Protein AF-A0A9Q1E2B8-F1 (afdb_monomer)

Organism: Conger conger (NCBI:txid82655)

Mean predicted aligned error: 21.1 Å

Foldseek 3Di:
DDDDDDDDDDDDDDDDDDDDDDDDDDDDDDDDDDDDDDDDDDDDDDDDDDDPPPVVPVVVVVVVVVVVVVVVVVVVVVVVVVVVVVVVVVVVVVVVVVVVVVVVVVVVVVVVVVVVPPPVPVVVLLVVLLVLLAVLCPDCQQWNFDPDPVQWDDDPNDIDGAIEGPDPLVVSLVVSQVPDDPSSRDDSVSSVVSHDPRYYYDDPVNDPDDPDQLVVQLLQVLVQCVVVVFDPDSDVVVQLVQQFVDPVDPCRLQLVDPPRVPGDDDGDDDPDQDWGKTWGWDFDPDPDPDRDTDIDIDDTDGPPPPPPPPPND

Structure (mmCIF, N/CA/C/O backbone):
data_AF-A0A9Q1E2B8-F1
#
_entry.id   AF-A0A9Q1E2B8-F1
#
loop_
_atom_site.group_PDB
_atom_site.id
_atom_site.type_symbol
_atom_site.label_atom_id
_atom_site.label_alt_id
_atom_site.label_comp_id
_atom_site.label_asym_id
_atom_site.label_entity_id
_atom_site.label_seq_id
_atom_site.pdbx_PDB_ins_code
_atom_site.Cartn_x
_atom_site.Cartn_y
_atom_site.Cartn_z
_atom_site.occupancy
_atom_site.B_iso_or_equiv
_atom_site.auth_seq_id
_atom_site.auth_comp_id
_atom_site.auth_asym_id
_atom_site.auth_atom_id
_atom_site.pdbx_PDB_model_num
ATOM 1 N N . MET A 1 1 ? -38.501 41.993 29.214 1.00 45.84 1 MET A N 1
ATOM 2 C CA . MET A 1 1 ? -38.698 40.633 29.768 1.00 45.84 1 MET A CA 1
ATOM 3 C C . MET A 1 1 ? -37.353 39.932 29.747 1.00 45.84 1 MET A C 1
ATOM 5 O O . MET A 1 1 ? -37.036 39.227 28.798 1.00 45.84 1 MET A O 1
ATOM 9 N N . GLU A 1 2 ? -36.536 40.208 30.756 1.00 40.12 2 GLU A N 1
ATOM 10 C CA . GLU A 1 2 ? -35.196 39.642 30.908 1.00 40.12 2 GLU A CA 1
ATOM 11 C C . GLU A 1 2 ? -35.286 38.454 31.868 1.00 40.12 2 GLU A C 1
ATOM 13 O O . GLU A 1 2 ? -35.831 38.566 32.966 1.00 40.12 2 GLU A O 1
ATOM 18 N N . LYS A 1 3 ? -34.836 37.281 31.413 1.00 46.78 3 LYS A N 1
ATOM 19 C CA . LYS A 1 3 ? -34.809 36.050 32.207 1.00 46.78 3 LYS A CA 1
ATOM 20 C C . LYS A 1 3 ? -33.497 35.993 32.982 1.00 46.78 3 LYS A C 1
ATOM 22 O O . LYS A 1 3 ? -32.436 35.869 32.381 1.00 46.78 3 LYS A O 1
ATOM 27 N N . ALA A 1 4 ? -33.600 36.035 34.307 1.00 41.28 4 ALA A N 1
ATOM 28 C CA . ALA A 1 4 ? -32.515 35.725 35.225 1.00 41.28 4 ALA A CA 1
ATOM 29 C C . ALA A 1 4 ? -32.100 34.248 35.079 1.00 41.28 4 ALA A C 1
ATOM 31 O O . ALA A 1 4 ? -32.924 33.348 35.251 1.00 41.28 4 ALA A O 1
ATOM 32 N N . MET A 1 5 ? -30.828 33.999 34.759 1.00 45.06 5 MET A N 1
ATOM 33 C CA . MET A 1 5 ? -30.187 32.693 34.925 1.00 45.06 5 MET A CA 1
ATOM 34 C C . MET A 1 5 ? -29.481 32.687 36.282 1.00 45.06 5 MET A C 1
ATOM 36 O O . MET A 1 5 ? -28.594 33.499 36.525 1.00 45.06 5 MET A O 1
ATOM 40 N N . LEU A 1 6 ? -29.906 31.788 37.169 1.00 48.97 6 LEU A N 1
ATOM 41 C CA . LEU A 1 6 ? -29.213 31.478 38.417 1.00 48.97 6 LEU A CA 1
ATOM 42 C C . LEU A 1 6 ? -28.015 30.579 38.095 1.00 48.97 6 LEU A C 1
ATOM 44 O O . LEU A 1 6 ? -28.189 29.436 37.673 1.00 48.97 6 LEU A O 1
ATOM 48 N N . ASP A 1 7 ? -26.818 31.125 38.283 1.00 44.38 7 ASP A N 1
ATOM 49 C CA . ASP A 1 7 ? -25.542 30.418 38.240 1.00 44.38 7 ASP A CA 1
ATOM 50 C C . ASP A 1 7 ? -25.279 29.799 39.624 1.00 44.38 7 ASP A C 1
ATOM 52 O O . ASP A 1 7 ? -25.213 30.505 40.632 1.00 44.38 7 ASP A O 1
ATOM 56 N N . LEU A 1 8 ? -25.202 28.470 39.690 1.00 39.47 8 LEU A N 1
ATOM 57 C CA . LEU A 1 8 ? -24.867 27.714 40.900 1.00 39.47 8 LEU A CA 1
ATOM 58 C C . LEU A 1 8 ? -23.652 26.837 40.603 1.00 39.47 8 LEU A C 1
ATOM 60 O O . LEU A 1 8 ? -23.764 25.628 40.398 1.00 39.47 8 LEU A O 1
ATOM 64 N N . THR A 1 9 ? -22.483 27.467 40.593 1.00 52.28 9 THR A N 1
ATOM 65 C CA . THR A 1 9 ? -21.192 26.778 40.599 1.00 52.28 9 THR A CA 1
ATOM 66 C C . THR A 1 9 ? -20.668 26.721 42.044 1.00 52.28 9 THR A C 1
ATOM 68 O O . THR A 1 9 ? -20.502 27.776 42.656 1.00 52.28 9 THR A O 1
ATOM 71 N N . PRO A 1 10 ? -20.412 25.539 42.639 1.00 53.03 10 PRO A N 1
ATOM 72 C CA . PRO A 1 10 ? -19.768 25.457 43.950 1.00 53.03 10 PRO A CA 1
ATOM 73 C C . PRO A 1 10 ? -18.249 25.717 43.852 1.00 53.03 10 PRO A C 1
ATOM 75 O O . PRO A 1 10 ? -17.626 25.316 42.864 1.00 53.03 10 PRO A O 1
ATOM 78 N N . PRO A 1 11 ? -17.634 26.362 44.863 1.00 41.66 11 PRO A N 1
ATOM 79 C CA . PRO A 1 11 ? -16.218 26.710 44.838 1.00 41.66 11 PRO A CA 1
ATOM 80 C C . PRO A 1 11 ? -15.294 25.496 45.022 1.00 41.66 11 PRO A C 1
ATOM 82 O O . PRO A 1 11 ? -15.554 24.580 45.803 1.00 41.66 11 PRO A O 1
ATOM 85 N N . SER A 1 12 ? -14.189 25.547 44.279 1.00 34.03 12 SER A N 1
ATOM 86 C CA . SER A 1 12 ? -13.017 24.674 44.341 1.00 34.03 12 SER A CA 1
ATOM 87 C C . SER A 1 12 ? -12.401 24.658 45.744 1.00 34.03 12 SER A C 1
ATOM 89 O O . SER A 1 12 ? -12.109 25.715 46.293 1.00 34.03 12 SER A O 1
ATOM 91 N N . MET A 1 13 ? -12.157 23.468 46.297 1.00 36.75 13 MET A N 1
ATOM 92 C CA . MET A 1 13 ? -11.399 23.280 47.539 1.00 36.75 13 MET A CA 1
ATOM 93 C C . MET A 1 13 ? -9.963 22.875 47.192 1.00 36.75 13 MET A C 1
ATOM 95 O O . MET A 1 13 ? -9.735 21.898 46.477 1.00 36.75 13 MET A O 1
ATOM 99 N N . GLU A 1 14 ? -9.017 23.672 47.677 1.00 36.25 14 GLU A N 1
ATOM 100 C CA . GLU A 1 14 ? -7.574 23.518 47.515 1.00 36.25 14 GLU A CA 1
ATOM 101 C C . GLU A 1 14 ? -7.036 22.281 48.252 1.00 36.25 14 GLU A C 1
ATOM 103 O O . GLU A 1 14 ? -7.459 21.942 49.358 1.00 36.25 14 GLU A O 1
ATOM 108 N N . ASN A 1 15 ? -6.077 21.611 47.611 1.00 34.72 15 ASN A N 1
ATOM 109 C CA . ASN A 1 15 ? -5.287 20.520 48.169 1.00 34.72 15 ASN A CA 1
ATOM 110 C C . ASN A 1 15 ? -4.097 21.088 48.950 1.00 34.72 15 ASN A C 1
ATOM 112 O O . ASN A 1 15 ? -3.202 21.654 48.326 1.00 34.72 15 ASN A O 1
ATOM 116 N N . THR A 1 16 ? -4.018 20.811 50.255 1.00 34.75 16 THR A N 1
ATOM 117 C CA . THR A 1 16 ? -2.754 20.876 51.011 1.00 34.75 16 THR A CA 1
ATOM 118 C C . THR A 1 16 ? -2.718 19.745 52.057 1.00 34.75 16 THR A C 1
ATOM 120 O O . THR A 1 16 ? -3.719 19.536 52.745 1.00 34.75 16 THR A O 1
ATOM 123 N N . PRO A 1 17 ? -1.617 18.972 52.154 1.00 35.12 17 PRO A N 1
ATOM 124 C CA . PRO A 1 17 ? -1.563 17.695 52.876 1.00 35.12 17 PRO A CA 1
ATOM 125 C C . PRO A 1 17 ? -1.200 17.853 54.364 1.00 35.12 17 PRO A C 1
ATOM 127 O O . PRO A 1 17 ? -0.459 18.777 54.705 1.00 35.12 17 PRO A O 1
ATOM 130 N N . PRO A 1 18 ? -1.608 16.926 55.253 1.00 34.88 18 PRO A N 1
ATOM 131 C CA . PRO A 1 18 ? -1.042 16.832 56.587 1.00 34.88 18 PRO A CA 1
ATOM 132 C C . PRO A 1 18 ? 0.136 15.851 56.643 1.00 34.88 18 PRO A C 1
ATOM 134 O O . PRO A 1 18 ? 0.140 14.776 56.043 1.00 34.88 18 PRO A O 1
ATOM 137 N N . VAL A 1 19 ? 1.135 16.299 57.394 1.00 31.64 19 VAL A N 1
ATOM 138 C CA . VAL A 1 19 ? 2.442 15.714 57.679 1.00 31.64 19 VAL A CA 1
ATOM 139 C C . VAL A 1 19 ? 2.326 14.413 58.480 1.00 31.64 19 VAL A C 1
ATOM 141 O O . VAL A 1 19 ? 1.524 14.304 59.404 1.00 31.64 19 VAL A O 1
ATOM 144 N N . LEU A 1 20 ? 3.169 13.449 58.105 1.00 30.50 20 LEU A N 1
ATOM 145 C CA . LEU A 1 20 ? 3.450 12.198 58.804 1.00 30.50 20 LEU A CA 1
ATOM 146 C C . LEU A 1 20 ? 4.262 12.460 60.081 1.00 30.50 20 LEU A C 1
ATOM 148 O O . LEU A 1 20 ? 5.287 13.139 60.030 1.00 30.50 20 LEU A O 1
ATOM 152 N N . ALA A 1 21 ? 3.848 11.853 61.189 1.00 29.75 21 ALA A N 1
ATOM 153 C CA . ALA A 1 21 ? 4.752 11.427 62.248 1.00 29.75 21 ALA A CA 1
ATOM 154 C C . ALA A 1 21 ? 4.256 10.073 62.768 1.00 29.75 21 ALA A C 1
ATOM 156 O O . ALA A 1 21 ? 3.101 9.930 63.172 1.00 29.75 21 ALA A O 1
ATOM 157 N N . ASP A 1 22 ? 5.143 9.095 62.638 1.00 27.45 22 ASP A N 1
ATOM 158 C CA . ASP A 1 22 ? 4.993 7.675 62.926 1.00 27.45 22 ASP A CA 1
ATOM 159 C C . ASP A 1 22 ? 4.684 7.383 64.403 1.00 27.45 22 ASP A C 1
ATOM 161 O O . ASP A 1 22 ? 5.035 8.166 65.281 1.00 27.45 22 ASP A O 1
ATOM 165 N N . VAL A 1 23 ? 4.063 6.233 64.681 1.00 29.89 23 VAL A N 1
ATOM 166 C CA . VAL A 1 23 ? 4.732 5.062 65.287 1.00 29.89 23 VAL A CA 1
ATOM 167 C C . VAL A 1 23 ? 3.736 3.896 65.323 1.00 29.89 23 VAL A C 1
ATOM 169 O O . VAL A 1 23 ? 2.621 4.000 65.835 1.00 29.89 23 VAL A O 1
ATOM 172 N N . GLU A 1 24 ? 4.175 2.777 64.756 1.00 26.14 24 GLU A N 1
ATOM 173 C CA . GLU A 1 24 ? 3.537 1.464 64.749 1.00 26.14 24 GLU A CA 1
ATOM 174 C C . GLU A 1 24 ? 4.020 0.592 65.933 1.00 26.14 24 GLU A C 1
ATOM 176 O O . GLU A 1 24 ? 5.204 0.608 66.256 1.00 26.14 24 GLU A O 1
ATOM 181 N N . VAL A 1 25 ? 3.089 -0.237 66.445 1.00 26.73 25 VAL A N 1
ATOM 182 C CA . VAL A 1 25 ? 3.251 -1.598 67.037 1.00 26.73 25 VAL A CA 1
ATOM 183 C C . VAL A 1 25 ? 3.894 -1.682 68.444 1.00 26.73 25 VAL A C 1
ATOM 185 O O . VAL A 1 25 ? 4.861 -0.998 68.740 1.00 26.73 25 VAL A O 1
ATOM 188 N N . VAL A 1 26 ? 3.293 -2.375 69.429 1.00 27.36 26 VAL A N 1
ATOM 189 C CA . VAL A 1 26 ? 3.468 -3.806 69.828 1.00 27.36 26 VAL A CA 1
ATOM 190 C C . VAL A 1 26 ? 2.348 -4.127 70.857 1.00 27.36 26 VAL A C 1
ATOM 192 O O . VAL A 1 26 ? 2.135 -3.334 71.768 1.00 27.36 26 VAL A O 1
ATOM 195 N N . GLU A 1 27 ? 1.409 -5.051 70.609 1.00 27.52 27 GLU A N 1
ATOM 196 C CA . GLU A 1 27 ? 1.390 -6.515 70.873 1.00 27.52 27 GLU A CA 1
ATOM 197 C C . GLU A 1 27 ? 0.873 -6.899 72.286 1.00 27.52 27 GLU A C 1
ATOM 199 O O . GLU A 1 27 ? 1.183 -6.261 73.288 1.00 27.52 27 GLU A O 1
ATOM 204 N N . GLU A 1 28 ? -0.008 -7.908 72.332 1.00 25.41 28 GLU A N 1
ATOM 205 C CA . GLU A 1 28 ? -0.665 -8.465 73.527 1.00 25.41 28 GLU A CA 1
ATOM 206 C C . GLU A 1 28 ? 0.321 -9.184 74.462 1.00 25.41 28 GLU A C 1
ATOM 208 O O . GLU A 1 28 ? 1.201 -9.886 73.976 1.00 25.41 28 GLU A O 1
ATOM 213 N N . GLN A 1 29 ? 0.064 -9.161 75.780 1.00 25.83 29 GLN A N 1
ATOM 214 C CA . GLN A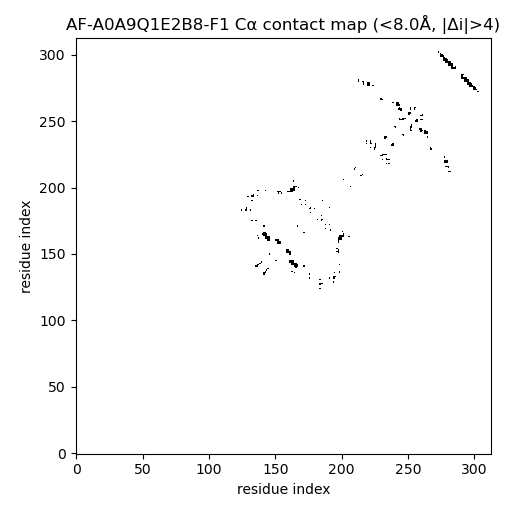 1 29 ? -0.025 -10.379 76.608 1.00 25.83 29 GLN A CA 1
ATOM 215 C C . GLN A 1 29 ? -0.552 -10.106 78.032 1.00 25.83 29 GLN A C 1
ATOM 217 O O . GLN A 1 29 ? -0.444 -9.012 78.579 1.00 25.83 29 GLN A O 1
ATOM 222 N N . GLN A 1 30 ? -1.213 -11.133 78.569 1.00 30.16 30 GLN A N 1
ATOM 223 C CA . GLN A 1 30 ? -1.957 -11.221 79.830 1.00 30.16 30 GLN A CA 1
ATOM 224 C C . GLN A 1 30 ? -1.042 -11.223 81.057 1.00 30.16 30 GLN A C 1
ATOM 226 O O . GLN A 1 30 ? -0.063 -11.945 80.993 1.00 30.16 30 GLN A O 1
ATOM 231 N N . GLU A 1 31 ? -1.476 -10.655 82.195 1.00 25.77 31 GLU A N 1
ATOM 232 C CA . GLU A 1 31 ? -1.293 -11.235 83.545 1.00 25.77 31 GLU A CA 1
ATOM 233 C C . GLU A 1 31 ? -2.433 -10.793 84.503 1.00 25.77 31 GLU A C 1
ATOM 235 O O . GLU A 1 31 ? -2.968 -9.689 84.426 1.00 25.77 31 GLU A O 1
ATOM 240 N N . ASN A 1 32 ? -2.846 -11.715 85.374 1.00 27.14 32 ASN A N 1
ATOM 241 C CA . ASN A 1 32 ? -3.801 -11.603 86.496 1.00 27.14 32 ASN A CA 1
ATOM 242 C C . ASN A 1 32 ? -2.954 -11.596 87.807 1.00 27.14 32 ASN A C 1
ATOM 244 O O . ASN A 1 32 ? -1.748 -11.795 87.698 1.00 27.14 32 ASN A O 1
ATOM 248 N N . PRO A 1 33 ? -3.493 -11.723 89.036 1.00 37.88 33 PRO A N 1
ATOM 249 C CA . PRO A 1 33 ? -4.405 -10.926 89.872 1.00 37.88 33 PRO A CA 1
ATOM 250 C C . PRO A 1 33 ? -3.681 -10.168 91.024 1.00 37.88 33 PRO A C 1
ATOM 252 O O . PRO A 1 33 ? -2.582 -10.528 91.408 1.00 37.88 33 PRO A O 1
ATOM 255 N N . GLY A 1 34 ? -4.384 -9.218 91.663 1.00 28.61 34 GLY A N 1
ATOM 256 C CA . GLY A 1 34 ? -4.336 -8.899 93.109 1.00 28.61 34 GLY A CA 1
ATOM 257 C C . GLY A 1 34 ? -3.028 -8.426 93.773 1.00 28.61 34 GLY A C 1
ATOM 258 O O . GLY A 1 34 ? -2.076 -9.176 93.856 1.00 28.61 34 GLY A O 1
ATOM 259 N N . GLN A 1 35 ? -3.055 -7.249 94.414 1.00 27.30 35 GLN A N 1
ATOM 260 C CA . GLN A 1 35 ? -2.402 -7.008 95.715 1.00 27.30 35 GLN A CA 1
ATOM 261 C C . GLN A 1 35 ? -2.930 -5.692 96.321 1.00 27.30 35 GLN A C 1
ATOM 263 O O . GLN A 1 35 ? -3.114 -4.699 95.619 1.00 27.30 35 GLN A O 1
ATOM 268 N N . ALA A 1 36 ? -3.205 -5.709 97.625 1.00 38.97 36 ALA A N 1
ATOM 269 C CA . ALA A 1 36 ? -3.653 -4.585 98.443 1.00 38.97 36 ALA A CA 1
ATOM 270 C C . ALA A 1 36 ? -2.470 -3.796 99.030 1.00 38.97 36 ALA A C 1
ATOM 272 O O . ALA A 1 36 ? -1.489 -4.423 99.417 1.00 38.97 36 ALA A O 1
ATOM 273 N N . VAL A 1 37 ? -2.613 -2.470 99.163 1.00 32.03 37 VAL A N 1
ATOM 274 C CA . VAL A 1 37 ? -1.790 -1.524 99.965 1.00 32.03 37 VAL A CA 1
ATOM 275 C C . VAL A 1 37 ?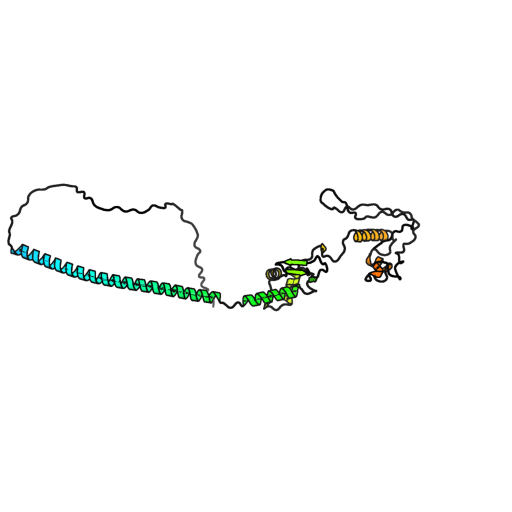 -2.694 -0.279 100.156 1.00 32.03 37 VAL A C 1
ATOM 277 O O . VAL A 1 37 ? -3.085 0.306 99.152 1.00 32.03 37 VAL A O 1
ATOM 280 N N . VAL A 1 38 ? -3.388 0.024 101.265 1.00 41.16 38 VAL A N 1
ATOM 281 C CA . VAL A 1 38 ? -3.039 0.418 102.656 1.00 41.16 38 VAL A CA 1
ATOM 282 C C . VAL A 1 38 ? -1.992 1.528 102.766 1.00 41.16 38 VAL A C 1
ATOM 284 O O . VAL A 1 38 ? -0.851 1.260 102.432 1.00 41.16 38 VAL A O 1
ATOM 287 N N . ASP A 1 39 ? -2.393 2.726 103.239 1.00 33.03 39 ASP A N 1
ATOM 288 C CA . ASP A 1 39 ? -1.712 3.566 104.266 1.00 33.03 39 ASP A CA 1
ATOM 289 C C . ASP A 1 39 ? -2.250 5.042 104.291 1.00 33.03 39 ASP A C 1
ATOM 291 O O . ASP A 1 39 ? -2.865 5.457 103.309 1.00 33.03 39 ASP A O 1
ATOM 295 N N . PRO A 1 40 ? -2.034 5.893 105.334 1.00 49.69 40 PRO A N 1
ATOM 296 C CA . PRO A 1 40 ? -2.432 5.694 106.746 1.00 49.69 40 PRO A CA 1
ATOM 297 C C . PRO A 1 40 ? -2.790 7.001 107.566 1.00 49.69 40 PRO A C 1
ATOM 299 O O . PRO A 1 40 ? -2.431 8.109 107.180 1.00 49.69 40 PRO A O 1
ATOM 302 N N . LEU A 1 41 ? -3.381 6.818 108.775 1.00 35.41 41 LEU A N 1
ATOM 303 C CA . LEU A 1 41 ? -3.303 7.634 110.040 1.00 35.41 41 LEU A CA 1
ATOM 304 C C . LEU A 1 41 ? -4.049 9.007 110.187 1.00 35.41 41 LEU A C 1
ATOM 306 O O . LEU A 1 41 ? -4.304 9.674 109.192 1.00 35.41 41 LEU A O 1
ATOM 310 N N . PRO A 1 42 ? -4.260 9.553 111.422 1.00 44.38 42 PRO A N 1
ATOM 311 C CA . PRO A 1 42 ? -4.711 8.930 112.688 1.00 44.38 42 PRO A CA 1
ATOM 312 C C . PRO A 1 42 ? -5.702 9.772 113.560 1.00 44.38 42 PRO A C 1
ATOM 314 O O . PRO A 1 42 ? -5.874 10.968 113.367 1.00 44.38 42 PRO A O 1
ATOM 317 N N . LEU A 1 43 ? -6.270 9.079 114.565 1.00 36.16 43 LEU A N 1
ATOM 318 C CA . LEU A 1 43 ? -6.650 9.465 115.946 1.00 36.16 43 LEU A CA 1
ATOM 319 C C . LEU A 1 43 ? -7.337 10.815 116.237 1.00 36.16 43 LEU A C 1
ATOM 321 O O . LEU A 1 43 ? -6.736 11.871 116.105 1.00 36.16 43 LEU A O 1
ATOM 325 N N . ASN A 1 44 ? -8.535 10.736 116.831 1.00 37.94 44 ASN A N 1
ATOM 326 C CA . ASN A 1 44 ? -8.854 11.458 118.066 1.00 37.94 44 ASN A CA 1
ATOM 327 C C . ASN A 1 44 ? -9.912 10.699 118.883 1.00 37.94 44 ASN A C 1
ATOM 329 O O . ASN A 1 44 ? -10.737 9.961 118.344 1.00 37.94 44 ASN A O 1
ATOM 333 N N . GLU A 1 45 ? -9.771 10.853 120.192 1.00 39.88 45 GLU A N 1
ATOM 334 C CA . GLU A 1 45 ? -10.259 10.020 121.283 1.00 39.88 45 GLU A CA 1
ATOM 335 C C . GLU A 1 45 ? -11.764 10.154 121.582 1.00 39.88 45 GLU A C 1
ATOM 337 O O . GLU A 1 45 ? -12.410 11.153 121.277 1.00 39.88 45 GLU A O 1
ATOM 342 N N . GLU A 1 46 ? -12.280 9.091 122.203 1.00 46.16 46 GLU A N 1
ATOM 343 C CA . GLU A 1 46 ? -13.337 9.050 123.221 1.00 46.16 46 GLU A CA 1
ATOM 344 C C . GLU A 1 46 ? -14.482 10.076 123.145 1.00 46.16 46 GLU A C 1
ATOM 346 O O . GLU A 1 46 ? -14.464 11.142 123.757 1.00 46.16 46 GLU A O 1
ATOM 351 N N . PHE A 1 47 ? -15.603 9.642 122.562 1.00 36.00 47 PHE A N 1
ATOM 352 C CA . PHE A 1 47 ? -16.914 10.044 123.065 1.00 36.00 47 PHE A CA 1
ATOM 353 C C . PHE A 1 47 ? -17.855 8.841 123.053 1.00 36.00 47 PHE A C 1
ATOM 355 O O . PHE A 1 47 ? -18.314 8.392 122.004 1.00 36.00 47 PHE A O 1
ATOM 362 N N . ASN A 1 48 ? -18.109 8.295 124.239 1.00 47.50 48 ASN A N 1
ATOM 363 C CA . ASN A 1 48 ? -18.984 7.153 124.455 1.00 47.50 48 ASN A CA 1
ATOM 364 C C . ASN A 1 48 ? -20.279 7.662 125.118 1.00 47.50 48 ASN A C 1
ATOM 366 O O . ASN A 1 48 ? -20.309 7.802 126.342 1.00 47.50 48 ASN A O 1
ATOM 370 N N . PRO A 1 49 ? -21.344 8.008 124.367 1.00 42.38 49 PRO A N 1
ATOM 371 C CA . PRO A 1 49 ? -22.649 8.233 124.965 1.00 42.38 49 PRO A CA 1
ATOM 372 C C . PRO A 1 49 ? -23.348 6.882 125.188 1.00 42.38 49 PRO A C 1
ATOM 374 O O . PRO A 1 49 ? -23.172 5.942 124.410 1.00 42.38 49 PRO A O 1
ATOM 377 N N . PRO A 1 50 ? -24.116 6.756 126.277 1.00 42.44 50 PRO A N 1
ATOM 378 C CA . PRO A 1 50 ? -24.448 5.474 126.866 1.00 42.44 50 PRO A CA 1
ATOM 379 C C . PRO A 1 50 ? -25.354 4.645 125.962 1.00 42.44 50 PRO A C 1
ATOM 381 O O . PRO A 1 50 ? -26.322 5.130 125.372 1.00 42.44 50 PRO A O 1
ATOM 384 N N . VAL A 1 51 ? -25.036 3.356 125.935 1.00 49.50 51 VAL A N 1
ATOM 385 C CA . VAL A 1 51 ? -25.863 2.273 125.421 1.00 49.50 51 VAL A CA 1
ATOM 386 C C . VAL A 1 51 ? -27.244 2.369 126.077 1.00 49.50 51 VAL A C 1
ATOM 388 O O . VAL A 1 51 ? -27.416 2.051 127.251 1.00 49.50 51 VAL A O 1
ATOM 391 N N . SER A 1 52 ? -28.234 2.829 125.316 1.00 42.19 52 SER A N 1
ATOM 392 C CA . SER A 1 52 ? -29.648 2.646 125.637 1.00 42.19 52 SER A CA 1
ATOM 393 C C . SER A 1 52 ? -30.201 1.619 124.662 1.00 42.19 52 SER A C 1
ATOM 395 O O . SER A 1 52 ? -30.765 1.937 123.613 1.00 42.19 52 SER A O 1
ATOM 397 N N . SER A 1 53 ? -29.968 0.357 125.010 1.00 49.31 53 SER A N 1
ATOM 398 C CA . SER A 1 53 ? -30.591 -0.802 124.387 1.00 49.31 53 SER A CA 1
ATOM 399 C C . SER A 1 53 ? -32.079 -0.784 124.714 1.00 49.31 53 SER A C 1
ATOM 401 O O . SER A 1 53 ? -32.527 -1.356 125.704 1.00 49.31 53 SER A O 1
ATOM 403 N N . THR A 1 54 ? -32.862 -0.122 123.867 1.00 45.44 54 THR A N 1
ATOM 404 C CA . THR A 1 54 ? -34.280 -0.450 123.728 1.00 45.44 54 THR A CA 1
ATOM 405 C C . THR A 1 54 ? -34.418 -1.352 122.499 1.00 45.44 54 THR A C 1
ATOM 407 O O . THR A 1 54 ? -34.145 -0.910 121.381 1.00 45.44 54 THR A O 1
ATOM 410 N N . PRO A 1 55 ? -34.822 -2.627 122.663 1.00 50.91 55 PRO A N 1
ATOM 411 C CA . PRO A 1 55 ? -34.829 -3.611 121.576 1.00 50.91 55 PRO A CA 1
ATOM 412 C C . PRO A 1 55 ? -35.811 -3.266 120.440 1.00 50.91 55 PRO A C 1
ATOM 414 O O . PRO A 1 55 ? -35.768 -3.880 119.378 1.00 50.91 55 PRO A O 1
ATOM 417 N N . GLU A 1 56 ? -36.679 -2.265 120.609 1.00 48.75 56 GLU A N 1
ATOM 418 C CA . GLU A 1 56 ? -37.689 -1.895 119.613 1.00 48.75 56 GLU A CA 1
ATOM 419 C C . GLU A 1 56 ? -37.172 -1.013 118.461 1.00 48.75 56 GLU A C 1
ATOM 421 O O . GLU A 1 56 ? -37.753 -1.051 117.370 1.00 48.75 56 GLU A O 1
ATOM 426 N N . ARG A 1 57 ? -36.094 -0.230 118.641 1.00 47.84 57 ARG A N 1
ATOM 427 C CA . ARG A 1 57 ? -35.582 0.670 117.583 1.00 47.84 57 ARG A CA 1
ATOM 428 C C . ARG A 1 57 ? -34.713 -0.069 116.558 1.00 47.84 57 ARG A C 1
ATOM 430 O O . ARG A 1 57 ? -34.936 0.084 115.357 1.00 47.84 57 ARG A O 1
ATOM 437 N N . GLU A 1 58 ? -33.830 -0.957 117.011 1.00 47.81 58 GLU A N 1
ATOM 438 C CA . GLU A 1 58 ? -33.011 -1.819 116.140 1.00 47.81 58 GLU A CA 1
ATOM 439 C C . GLU A 1 58 ? -33.860 -2.831 115.351 1.00 47.81 58 GLU A C 1
ATOM 441 O O . GLU A 1 58 ? -33.593 -3.102 114.180 1.00 47.81 58 GLU A O 1
ATOM 446 N N . GLN A 1 59 ? -34.953 -3.345 115.930 1.00 50.50 59 GLN A N 1
ATOM 447 C CA . GLN A 1 59 ? -35.882 -4.239 115.223 1.00 50.50 59 GLN A CA 1
ATOM 448 C C . GLN A 1 59 ? -36.644 -3.527 114.084 1.00 50.50 59 GLN A C 1
ATOM 450 O O . GLN A 1 59 ? -36.892 -4.116 113.025 1.00 50.50 59 GLN A O 1
ATOM 455 N N . ARG A 1 60 ? -36.987 -2.239 114.240 1.00 52.09 60 ARG A N 1
ATOM 456 C CA . ARG A 1 60 ? -37.633 -1.438 113.178 1.00 52.09 60 ARG A CA 1
ATOM 457 C C . ARG A 1 60 ? -36.662 -1.048 112.058 1.00 52.09 60 ARG A C 1
ATOM 459 O O . ARG A 1 60 ? -37.046 -1.064 110.887 1.00 52.09 60 ARG A O 1
ATOM 466 N N . GLU A 1 61 ? -35.406 -0.753 112.384 1.00 54.91 61 GLU A N 1
ATOM 467 C CA . GLU A 1 61 ? -34.362 -0.459 111.391 1.00 54.91 61 GLU A CA 1
ATOM 468 C C . GLU A 1 61 ? -33.944 -1.716 110.608 1.00 54.91 61 GLU A C 1
ATOM 470 O O . GLU A 1 61 ? -33.879 -1.673 109.375 1.00 54.91 61 GLU A O 1
ATOM 475 N N . ASN A 1 62 ? -33.815 -2.868 111.277 1.00 59.25 62 ASN A N 1
ATOM 476 C CA . ASN A 1 62 ? -33.531 -4.156 110.636 1.00 59.25 62 ASN A CA 1
ATOM 477 C C . ASN A 1 62 ? -34.661 -4.609 109.699 1.00 59.25 62 ASN A C 1
ATOM 479 O O . ASN A 1 62 ? -34.399 -5.027 108.571 1.00 59.25 62 ASN A O 1
ATOM 483 N N . THR A 1 63 ? -35.930 -4.442 110.090 1.00 61.16 63 THR A N 1
ATOM 484 C CA . THR A 1 63 ? -37.066 -4.761 109.202 1.00 61.16 63 THR A CA 1
ATOM 485 C C . THR A 1 63 ? -37.186 -3.801 108.013 1.00 61.16 63 THR A C 1
ATOM 487 O O . THR A 1 63 ? -37.617 -4.209 106.931 1.00 61.16 63 THR A O 1
ATOM 490 N N . SER A 1 64 ? -36.790 -2.533 108.164 1.00 67.62 64 SER A N 1
ATOM 491 C CA . SER A 1 64 ? -36.727 -1.552 107.069 1.00 67.62 64 SER A CA 1
ATOM 492 C C . SER A 1 64 ? -35.600 -1.872 106.075 1.00 67.62 64 SER A C 1
ATOM 494 O O . SER A 1 64 ? -35.825 -1.904 104.858 1.00 67.62 64 SER A O 1
ATOM 496 N N . ALA A 1 65 ? -34.408 -2.201 106.582 1.00 75.62 65 ALA A N 1
ATOM 497 C CA . ALA A 1 65 ? -33.264 -2.636 105.785 1.00 75.62 65 ALA A CA 1
ATOM 498 C C . ALA A 1 65 ? -33.555 -3.946 105.033 1.00 75.62 65 ALA A C 1
ATOM 500 O O . ALA A 1 65 ? -33.254 -4.065 103.842 1.00 75.62 65 ALA A O 1
ATOM 501 N N . GLU A 1 66 ? -34.232 -4.900 105.672 1.00 79.62 66 GLU A N 1
ATOM 502 C CA . GLU A 1 66 ? -34.637 -6.160 105.049 1.00 79.62 66 GLU A CA 1
ATOM 503 C C . GLU A 1 66 ? -35.688 -5.945 103.943 1.00 79.62 66 GLU A C 1
ATOM 505 O O . GLU A 1 66 ? -35.581 -6.512 102.850 1.00 79.62 66 GLU A O 1
ATOM 510 N N . LYS A 1 67 ? -36.667 -5.053 104.165 1.00 81.38 67 LYS A N 1
ATOM 511 C CA . LYS A 1 67 ? -37.637 -4.628 103.136 1.00 81.38 67 LYS A CA 1
ATOM 512 C C . LYS A 1 67 ? -36.943 -3.955 101.945 1.00 81.38 67 LYS A C 1
ATOM 514 O O . LYS A 1 67 ? -37.297 -4.237 100.796 1.00 81.38 67 LYS A O 1
ATOM 519 N N . ARG A 1 68 ? -35.939 -3.103 102.189 1.00 84.12 68 ARG A N 1
ATOM 520 C CA . ARG A 1 68 ? -35.114 -2.469 101.142 1.00 84.12 68 ARG A CA 1
ATOM 521 C C . ARG A 1 68 ? -34.309 -3.509 100.361 1.00 84.12 68 ARG A C 1
ATOM 523 O O . ARG A 1 68 ? -34.321 -3.478 99.132 1.00 84.12 68 ARG A O 1
ATOM 530 N N . CYS A 1 69 ? -33.682 -4.465 101.045 1.00 85.50 69 CYS A N 1
ATOM 531 C CA . CYS A 1 69 ? -32.921 -5.545 100.418 1.00 85.50 69 CYS A CA 1
ATOM 532 C C . CYS A 1 69 ? -33.815 -6.430 99.530 1.00 85.50 69 CYS A C 1
ATOM 534 O O . CYS A 1 69 ? -33.482 -6.685 98.371 1.00 85.50 69 CYS A O 1
ATOM 536 N N . LYS A 1 70 ? -35.012 -6.804 100.004 1.00 88.62 70 LYS A N 1
ATOM 537 C CA . LYS A 1 70 ? -36.012 -7.541 99.206 1.00 88.62 70 LYS A CA 1
ATOM 538 C C . LYS A 1 70 ? -36.453 -6.756 97.964 1.00 88.62 70 LYS A C 1
ATOM 540 O O . LYS A 1 70 ? -36.547 -7.335 96.879 1.00 88.62 70 LYS A O 1
ATOM 545 N N . ARG A 1 71 ? -36.658 -5.438 98.084 1.00 89.44 71 ARG A N 1
ATOM 546 C CA . ARG A 1 71 ? -37.014 -4.556 96.956 1.00 89.44 71 ARG A CA 1
ATOM 547 C C . ARG A 1 71 ? -35.900 -4.490 95.906 1.00 89.44 71 ARG A C 1
ATOM 549 O O . ARG A 1 71 ? -36.173 -4.705 94.728 1.00 89.44 71 ARG A O 1
ATOM 556 N N . LEU A 1 72 ? -34.652 -4.292 96.332 1.00 90.19 72 LEU A N 1
ATOM 557 C CA . LEU A 1 72 ? -33.479 -4.274 95.449 1.00 90.19 72 LEU A CA 1
ATOM 558 C C . LEU A 1 72 ? -33.254 -5.626 94.758 1.00 90.19 72 LEU A C 1
ATOM 560 O O . LEU A 1 72 ? -32.908 -5.679 93.578 1.00 90.19 72 LEU A O 1
ATOM 564 N N . GLN A 1 73 ? -33.497 -6.743 95.449 1.00 90.56 73 GLN A N 1
ATOM 565 C CA . GLN A 1 73 ? -33.436 -8.070 94.834 1.00 90.56 73 GLN A CA 1
ATOM 566 C C . GLN A 1 73 ? -34.538 -8.275 93.785 1.00 90.56 73 GLN A C 1
ATOM 568 O O . GLN A 1 73 ? -34.269 -8.834 92.717 1.00 90.56 73 GLN A O 1
ATOM 573 N N . ALA A 1 74 ? -35.762 -7.809 94.051 1.00 91.19 74 ALA A N 1
ATOM 574 C CA . ALA A 1 74 ? -36.857 -7.843 93.083 1.00 91.19 74 ALA A CA 1
ATOM 575 C C . ALA A 1 74 ? -36.549 -6.978 91.846 1.00 91.19 74 ALA A C 1
ATOM 577 O O . ALA A 1 74 ? -36.745 -7.422 90.712 1.00 91.19 74 ALA A O 1
ATOM 578 N N . GLU A 1 75 ? -35.981 -5.790 92.048 1.00 93.56 75 GLU A N 1
ATOM 579 C CA . GLU A 1 75 ? -35.539 -4.890 90.982 1.00 93.56 75 GLU A CA 1
ATOM 580 C C . GLU A 1 75 ? -34.395 -5.492 90.154 1.00 93.56 75 GLU A C 1
ATOM 582 O O . GLU A 1 75 ? -34.483 -5.553 88.928 1.00 93.56 75 GLU A O 1
ATOM 587 N N . LYS A 1 76 ? -33.379 -6.078 90.799 1.00 93.50 76 LYS A N 1
ATOM 588 C CA . LYS A 1 76 ? -32.289 -6.808 90.130 1.00 93.50 76 LYS A CA 1
ATOM 589 C C . LYS A 1 76 ? -32.818 -7.969 89.286 1.00 93.50 76 LYS A C 1
ATOM 591 O O . LYS A 1 76 ? -32.342 -8.198 88.173 1.00 93.50 76 LYS A O 1
ATOM 596 N N . ARG A 1 77 ? -33.829 -8.701 89.772 1.00 92.62 77 ARG A N 1
ATOM 597 C CA . ARG A 1 77 ? -34.513 -9.752 88.992 1.00 92.62 77 ARG A CA 1
ATOM 598 C C . ARG A 1 77 ? -35.262 -9.164 87.790 1.00 92.62 77 ARG A C 1
ATOM 600 O O . ARG A 1 77 ? -35.196 -9.745 86.706 1.00 92.62 77 ARG A O 1
ATOM 607 N N . LYS A 1 78 ? -35.927 -8.015 87.947 1.00 95.19 78 LYS A N 1
ATOM 608 C CA . LYS A 1 78 ? -36.626 -7.305 86.861 1.00 95.19 78 LYS A CA 1
ATOM 609 C C . LYS A 1 78 ? -35.650 -6.812 85.786 1.00 95.19 78 LYS A C 1
ATOM 611 O O . LYS A 1 78 ? -35.844 -7.120 84.611 1.00 95.19 78 LYS A O 1
ATOM 616 N N . LEU A 1 79 ? -34.553 -6.171 86.188 1.00 94.62 79 LEU A N 1
ATOM 617 C CA . LEU A 1 79 ? -33.487 -5.701 85.298 1.00 94.62 79 LEU A CA 1
ATOM 618 C C . LEU A 1 79 ? -32.786 -6.851 84.569 1.00 94.62 79 LEU A C 1
ATOM 620 O O . LEU A 1 79 ? -32.465 -6.729 83.389 1.00 94.62 79 LEU A O 1
ATOM 624 N N . ARG A 1 80 ? -32.585 -8.004 85.222 1.00 93.25 80 ARG A N 1
ATOM 625 C CA . ARG A 1 80 ? -32.056 -9.215 84.565 1.00 93.25 80 ARG A CA 1
ATOM 626 C C . ARG A 1 80 ? -32.988 -9.723 83.464 1.00 93.25 80 ARG A C 1
ATOM 628 O O . ARG A 1 80 ? -32.514 -10.064 82.381 1.00 93.25 80 ARG A O 1
ATOM 635 N N . LYS A 1 81 ? -34.304 -9.745 83.709 1.00 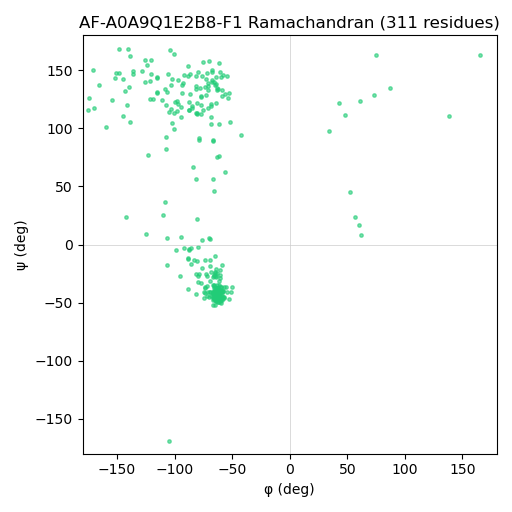94.81 81 LYS A N 1
ATOM 636 C CA . LYS A 1 81 ? -35.302 -10.116 82.688 1.00 94.81 81 LYS A CA 1
ATOM 637 C C . LYS A 1 81 ? -35.302 -9.124 81.522 1.00 94.81 81 LYS A C 1
ATOM 639 O O . LYS A 1 81 ? -35.273 -9.550 80.370 1.00 94.81 81 LYS A O 1
ATOM 644 N N . GLN A 1 82 ? -35.269 -7.823 81.809 1.00 94.69 82 GLN A N 1
ATOM 645 C CA . GLN A 1 82 ? -35.191 -6.780 80.780 1.00 94.69 82 GLN A CA 1
ATOM 646 C C . GLN A 1 82 ? -33.911 -6.895 79.944 1.00 94.69 82 GLN A C 1
ATOM 648 O O . GLN A 1 82 ? -33.995 -6.914 78.721 1.00 94.69 82 GLN A O 1
ATOM 653 N N . ASN A 1 83 ? -32.750 -7.083 80.576 1.00 95.56 83 ASN A N 1
ATOM 654 C CA . ASN A 1 83 ? -31.484 -7.308 79.875 1.00 95.56 83 ASN A CA 1
ATOM 655 C C . ASN A 1 83 ? -31.521 -8.551 78.981 1.00 95.56 83 ASN A C 1
ATOM 657 O O . ASN A 1 83 ? -31.028 -8.512 77.857 1.00 95.56 83 ASN A O 1
ATOM 661 N N . LYS A 1 84 ? -32.134 -9.651 79.437 1.00 95.88 84 LYS A N 1
ATOM 662 C CA . LYS A 1 84 ? -32.298 -10.855 78.609 1.00 95.88 84 LYS A CA 1
ATOM 663 C C . LYS A 1 84 ? -33.156 -10.574 77.369 1.00 95.88 84 LYS A C 1
ATOM 665 O O . LYS A 1 84 ? -32.795 -10.999 76.274 1.00 95.88 84 LYS A O 1
ATOM 670 N N . ASN A 1 85 ? -34.241 -9.813 77.521 1.00 96.12 85 ASN A N 1
ATOM 671 C CA . ASN A 1 85 ? -35.091 -9.408 76.399 1.00 96.12 85 ASN A CA 1
ATOM 672 C C . ASN A 1 85 ? -34.377 -8.452 75.435 1.00 96.12 85 ASN A C 1
ATOM 674 O O . ASN A 1 85 ? -34.476 -8.635 74.226 1.00 96.12 85 ASN A O 1
ATOM 678 N N . LEU A 1 86 ? -33.634 -7.466 75.945 1.00 95.50 86 LEU A N 1
ATOM 679 C CA . LEU A 1 86 ? -32.859 -6.537 75.116 1.00 95.50 86 LEU A CA 1
ATOM 680 C C . LEU A 1 86 ? -31.762 -7.264 74.332 1.00 95.50 86 LEU A C 1
ATOM 682 O O . LEU A 1 86 ? -31.630 -7.042 73.133 1.00 95.50 86 LEU A O 1
ATOM 686 N N . LYS A 1 87 ? -31.044 -8.201 74.966 1.00 95.31 87 LYS A N 1
ATOM 687 C CA . LYS A 1 87 ? -30.060 -9.055 74.281 1.00 95.31 87 LYS A CA 1
ATOM 688 C C . LYS A 1 87 ? -30.695 -9.886 73.165 1.00 95.31 87 LYS A C 1
ATOM 690 O O . LYS A 1 87 ? -30.107 -10.006 72.095 1.00 95.31 87 LYS A O 1
ATOM 695 N N . LYS A 1 88 ? -31.900 -10.423 73.389 1.00 96.25 88 LYS A N 1
ATOM 696 C CA . LYS A 1 88 ? -32.641 -11.166 72.359 1.00 96.25 88 LYS A CA 1
ATOM 697 C C . LYS A 1 88 ? -33.010 -10.269 71.170 1.00 96.25 88 LYS A C 1
ATOM 699 O O . LYS A 1 88 ? -32.709 -10.630 70.039 1.00 96.25 88 LYS A O 1
ATOM 704 N N . LYS A 1 89 ? -33.570 -9.082 71.432 1.00 95.88 89 LYS A N 1
ATOM 705 C CA . LYS A 1 89 ? -33.910 -8.099 70.388 1.00 95.88 89 LYS A CA 1
ATOM 706 C C . LYS A 1 89 ? -32.683 -7.646 69.594 1.00 95.88 89 LYS A C 1
ATOM 708 O O . LYS A 1 89 ? -32.743 -7.535 68.377 1.00 95.88 89 LYS A O 1
ATOM 713 N N . LEU A 1 90 ? -31.554 -7.423 70.269 1.00 95.56 90 LEU A N 1
ATOM 714 C CA . LEU A 1 90 ? -30.303 -7.054 69.607 1.00 95.56 90 LEU A CA 1
ATOM 715 C C . LEU A 1 90 ? -29.809 -8.167 68.670 1.00 95.56 90 LEU A C 1
ATOM 717 O O . LEU A 1 90 ? -29.380 -7.884 67.556 1.00 95.56 90 LEU A O 1
ATOM 721 N N . ALA A 1 91 ? -29.912 -9.431 69.089 1.00 96.06 91 ALA A N 1
ATOM 722 C CA . ALA A 1 91 ? -29.551 -10.569 68.247 1.00 96.06 91 ALA A CA 1
ATOM 723 C C . ALA A 1 91 ? -30.467 -10.713 67.016 1.00 96.06 91 ALA A C 1
ATOM 725 O O . ALA A 1 91 ? -29.985 -11.057 65.938 1.00 96.06 91 ALA A O 1
ATOM 726 N N . GLU A 1 92 ? -31.765 -10.435 67.156 1.00 95.56 92 GLU A N 1
ATOM 727 C CA . GLU A 1 92 ? -32.719 -10.405 66.036 1.00 95.56 92 GLU A CA 1
ATOM 728 C C . GLU A 1 92 ? -32.363 -9.292 65.037 1.00 95.56 92 GLU A C 1
ATOM 730 O O . GLU A 1 92 ? -32.173 -9.576 63.856 1.00 95.56 92 GLU A O 1
ATOM 735 N N . MET A 1 93 ? -32.114 -8.070 65.519 1.00 94.62 93 MET A N 1
ATOM 736 C CA . MET A 1 93 ? -31.682 -6.933 64.690 1.00 94.62 93 MET A CA 1
ATOM 737 C C . MET A 1 93 ? -30.376 -7.205 63.924 1.00 94.62 93 MET A C 1
ATOM 739 O O . MET A 1 93 ? -30.234 -6.823 62.761 1.00 94.62 93 MET A O 1
ATOM 743 N N . ILE A 1 94 ? -29.400 -7.868 64.558 1.00 94.88 94 ILE A N 1
ATOM 744 C CA . ILE A 1 94 ? -28.138 -8.246 63.899 1.00 94.88 94 ILE A CA 1
ATOM 745 C C . ILE A 1 94 ? -28.408 -9.240 62.764 1.00 94.88 94 ILE A C 1
ATOM 747 O O . ILE A 1 94 ? -27.906 -9.043 61.655 1.00 94.88 94 ILE A O 1
ATOM 751 N N . LYS A 1 95 ? -29.236 -10.266 63.005 1.00 95.31 95 LYS A N 1
ATOM 752 C CA . LYS A 1 95 ? -29.617 -11.243 61.974 1.00 95.31 95 LYS A CA 1
ATOM 753 C C . LYS A 1 95 ? -30.338 -10.576 60.806 1.00 95.31 95 LYS A C 1
ATOM 755 O O . LYS A 1 95 ? -29.988 -10.831 59.655 1.00 95.31 95 LYS A O 1
ATOM 760 N N . GLU A 1 96 ? -31.290 -9.690 61.079 1.00 93.62 96 GLU A N 1
ATOM 761 C CA . GLU A 1 96 ? -32.000 -8.932 60.043 1.00 93.62 96 GLU A CA 1
ATOM 762 C C . GLU A 1 96 ? -31.026 -8.108 59.193 1.00 93.62 96 GLU A C 1
ATOM 764 O O . GLU A 1 96 ? -31.033 -8.208 57.964 1.00 93.62 96 GLU A O 1
ATOM 769 N N . LYS A 1 97 ? -30.095 -7.386 59.826 1.00 94.19 97 LYS A N 1
ATOM 770 C CA . LYS A 1 97 ? -29.067 -6.606 59.122 1.00 94.19 97 LYS A CA 1
ATOM 771 C C . LYS A 1 97 ? -28.165 -7.477 58.241 1.00 94.19 97 LYS A C 1
ATOM 773 O O . LYS A 1 97 ? -27.823 -7.075 57.128 1.00 94.19 97 LYS A O 1
ATOM 778 N N . GLU A 1 98 ? -27.781 -8.667 58.698 1.00 93.44 98 GLU A N 1
ATOM 779 C CA . GLU A 1 98 ? -27.012 -9.614 57.883 1.00 93.44 98 GLU A CA 1
ATOM 780 C C . GLU A 1 98 ? -27.809 -10.148 56.691 1.00 93.44 98 GLU A C 1
ATOM 782 O O . GLU A 1 98 ? -27.270 -10.249 55.585 1.00 93.44 98 GLU A O 1
ATOM 787 N N . THR A 1 99 ? -29.092 -10.467 56.884 1.00 93.06 99 THR A N 1
ATOM 788 C CA . THR A 1 99 ? -29.959 -10.910 55.783 1.00 93.06 99 THR A CA 1
ATOM 789 C C . THR A 1 99 ? -30.160 -9.807 54.746 1.00 93.06 99 THR A C 1
ATOM 791 O O . THR A 1 99 ? -30.029 -10.076 53.550 1.00 93.06 99 THR A O 1
ATOM 794 N N . ALA A 1 100 ? -30.352 -8.560 55.187 1.00 91.12 100 ALA A N 1
ATOM 795 C CA . ALA A 1 100 ? -30.444 -7.393 54.320 1.00 91.12 100 ALA A CA 1
ATOM 796 C C . ALA A 1 100 ? -29.154 -7.207 53.505 1.00 91.12 100 ALA A C 1
ATOM 798 O O . ALA A 1 100 ? -29.215 -7.158 52.277 1.00 91.12 100 ALA A O 1
ATOM 799 N N . ARG A 1 101 ? -27.977 -7.246 54.150 1.00 91.56 101 ARG A N 1
ATOM 800 C CA . ARG A 1 101 ? -26.670 -7.184 53.463 1.00 91.56 101 ARG A CA 1
ATOM 801 C C . ARG A 1 101 ? -26.498 -8.292 52.422 1.00 91.56 101 ARG A C 1
ATOM 803 O O . ARG A 1 101 ? -26.069 -8.025 51.301 1.00 91.56 101 ARG A O 1
ATOM 810 N N . LYS A 1 102 ? -26.851 -9.539 52.757 1.00 91.25 102 LYS A N 1
ATOM 811 C CA . LYS A 1 102 ? -26.790 -10.672 51.813 1.00 91.25 102 LYS A CA 1
ATOM 812 C C . LYS A 1 102 ? -27.748 -10.481 50.634 1.00 91.25 102 LYS A C 1
ATOM 814 O O . LYS A 1 102 ? -27.383 -10.798 49.503 1.00 91.25 102 LYS A O 1
ATOM 819 N N . SER A 1 103 ? -28.951 -9.962 50.878 1.00 87.50 103 SER A N 1
ATOM 820 C CA . SER A 1 103 ? -29.924 -9.666 49.820 1.00 87.50 103 SER A CA 1
ATOM 821 C C . SER A 1 103 ? -29.441 -8.549 48.888 1.00 87.50 103 SER A C 1
ATOM 823 O O . SER A 1 103 ? -29.542 -8.685 47.670 1.00 87.50 103 SER A O 1
ATOM 825 N N . GLU A 1 104 ? -28.814 -7.510 49.442 1.00 87.00 104 GLU A N 1
ATOM 826 C CA . GLU A 1 104 ? -28.248 -6.391 48.693 1.00 87.00 104 GLU A CA 1
ATOM 827 C C . GLU A 1 104 ? -27.070 -6.840 47.818 1.00 87.00 104 GLU A C 1
ATOM 829 O O . GLU A 1 104 ? -27.007 -6.482 46.642 1.00 87.00 104 GLU A O 1
ATOM 834 N N . MET A 1 105 ? -26.174 -7.688 48.342 1.00 84.06 105 MET A N 1
ATOM 835 C CA . MET A 1 105 ? -25.092 -8.276 47.541 1.00 84.06 105 MET A CA 1
ATOM 836 C C . MET A 1 105 ? -25.633 -9.091 46.361 1.00 84.06 105 MET A C 1
ATOM 838 O O . MET A 1 105 ? -25.189 -8.898 45.231 1.00 84.06 105 MET A O 1
ATOM 842 N N . ARG A 1 106 ? -26.642 -9.944 46.592 1.00 85.75 106 ARG A N 1
ATOM 843 C CA . ARG A 1 106 ? -27.288 -10.729 45.525 1.00 85.75 106 ARG A CA 1
ATOM 844 C C . ARG A 1 106 ? -27.983 -9.838 44.490 1.00 85.75 106 ARG A C 1
ATOM 846 O O . ARG A 1 106 ? -27.960 -10.151 43.302 1.00 85.75 106 ARG A O 1
ATOM 853 N N . ALA A 1 107 ? -28.596 -8.732 44.914 1.00 81.88 107 ALA A N 1
ATOM 854 C CA . ALA A 1 107 ? -29.204 -7.761 44.007 1.00 81.88 107 ALA A CA 1
ATOM 855 C C . ALA A 1 107 ? -28.145 -7.064 43.134 1.00 81.88 107 ALA A C 1
ATOM 857 O O . ALA A 1 107 ? -28.303 -7.011 41.914 1.00 81.88 107 ALA A O 1
ATOM 858 N N . LYS A 1 108 ? -27.029 -6.613 43.727 1.00 79.50 108 LYS A N 1
ATOM 859 C CA . LYS A 1 108 ? -25.897 -6.012 42.997 1.00 79.50 108 LYS A CA 1
ATOM 860 C C . LYS A 1 108 ? -25.270 -6.984 41.995 1.00 79.50 108 LYS A C 1
ATOM 862 O O . LYS A 1 108 ? -24.959 -6.584 40.877 1.00 79.50 108 LYS A O 1
ATOM 867 N N . GLU A 1 109 ? -25.143 -8.260 42.350 1.00 76.44 109 GLU A N 1
ATOM 868 C CA . GLU A 1 109 ? -24.630 -9.304 41.455 1.00 76.44 109 GLU A CA 1
ATOM 869 C C . GLU A 1 109 ? -25.541 -9.524 40.234 1.00 76.44 109 GLU A C 1
ATOM 871 O O . GLU A 1 109 ? -25.060 -9.587 39.100 1.00 76.44 109 GLU A O 1
ATOM 876 N N . ARG A 1 110 ? -26.868 -9.546 40.433 1.00 71.31 110 ARG A N 1
ATOM 877 C CA . ARG A 1 110 ? -27.850 -9.634 39.335 1.00 71.31 110 ARG A CA 1
ATOM 878 C C . ARG A 1 110 ? -27.792 -8.419 38.405 1.00 71.31 110 ARG A C 1
ATOM 880 O O . ARG A 1 110 ? -27.834 -8.585 37.185 1.00 71.31 110 ARG A O 1
ATOM 887 N N . VAL A 1 111 ? -27.654 -7.214 38.961 1.00 68.06 111 VAL A N 1
ATOM 888 C CA . VAL A 1 111 ? -27.518 -5.975 38.176 1.00 68.06 111 VAL A CA 1
ATOM 889 C C . VAL A 1 111 ? -26.204 -5.975 37.385 1.00 68.06 111 VAL A C 1
ATOM 891 O O . VAL A 1 111 ? -26.231 -5.764 36.172 1.00 68.06 111 VAL A O 1
ATOM 894 N N . GLY A 1 112 ? -25.079 -6.323 38.018 1.00 59.56 112 GLY A N 1
ATOM 895 C CA . GLY A 1 112 ? -23.770 -6.411 37.363 1.00 59.56 112 GLY A CA 1
ATOM 896 C C . GLY A 1 112 ? -23.693 -7.485 36.272 1.00 59.56 112 GLY A C 1
ATOM 897 O O . GLY A 1 112 ? -22.941 -7.335 35.307 1.00 59.56 112 GLY A O 1
ATOM 898 N N . LEU A 1 113 ? -24.494 -8.552 36.371 1.00 58.16 113 LEU A N 1
ATOM 899 C CA . LEU A 1 113 ? -24.642 -9.528 35.295 1.00 58.16 113 LEU A CA 1
ATOM 900 C C . LEU A 1 113 ? -25.440 -8.937 34.122 1.00 58.16 113 LEU A C 1
ATOM 902 O O . LEU A 1 113 ? -25.002 -9.054 32.982 1.00 58.16 113 LEU A O 1
ATOM 906 N N . SER A 1 114 ? -26.543 -8.225 34.383 1.00 56.69 114 SER A N 1
ATOM 907 C CA . SER A 1 114 ? -27.351 -7.574 33.335 1.00 56.69 114 SER A CA 1
ATOM 908 C C . SER A 1 114 ? -26.570 -6.520 32.535 1.00 56.69 114 SER A C 1
ATOM 910 O O . SER A 1 114 ? -26.721 -6.411 31.317 1.00 56.69 114 SER A O 1
ATOM 912 N N . GLU A 1 115 ? -25.648 -5.805 33.183 1.00 56.91 115 GLU A N 1
ATOM 913 C CA . GLU A 1 115 ? -24.840 -4.761 32.550 1.00 56.91 115 GLU A CA 1
ATOM 914 C C . GLU A 1 115 ? -23.777 -5.334 31.595 1.00 56.91 115 GLU A C 1
ATOM 916 O O . GLU A 1 115 ? -23.447 -4.727 30.571 1.00 56.91 115 GLU A O 1
ATOM 921 N N . LYS A 1 116 ? -23.326 -6.571 31.851 1.00 55.19 116 LYS A N 1
ATOM 922 C CA . LYS A 1 116 ? -22.444 -7.344 30.959 1.00 55.19 116 LYS A CA 1
ATOM 923 C C . LYS A 1 116 ? -23.164 -7.886 29.713 1.00 55.19 116 LYS A C 1
ATOM 925 O O . LYS A 1 116 ? -22.492 -8.279 28.757 1.00 55.19 116 LYS A O 1
ATOM 930 N N . PHE A 1 117 ? -24.500 -7.858 29.682 1.00 52.72 117 PHE A N 1
ATOM 931 C CA . PHE A 1 117 ? -25.336 -8.343 28.576 1.00 52.72 117 PHE A CA 1
ATOM 932 C C . PHE A 1 117 ? -26.059 -7.232 27.795 1.00 52.72 117 PHE A C 1
ATOM 934 O O . PHE A 1 117 ? -27.055 -7.503 27.124 1.00 52.72 117 PHE A O 1
ATOM 941 N N . LYS A 1 118 ? -25.547 -5.990 27.767 1.00 56.34 118 LYS A N 1
ATOM 942 C CA . LYS A 1 118 ? -26.000 -5.034 26.736 1.00 56.34 118 LYS A CA 1
ATOM 943 C C . LYS A 1 118 ? -25.716 -5.631 25.341 1.00 56.34 118 LYS A C 1
ATOM 945 O O . LYS A 1 118 ? -24.583 -6.056 25.081 1.00 56.34 118 LYS A O 1
ATOM 950 N N . PRO A 1 119 ? -26.707 -5.706 24.431 1.00 49.47 119 PRO A N 1
ATOM 951 C CA . PRO A 1 119 ? -26.540 -6.368 23.144 1.00 49.47 119 PRO A CA 1
ATOM 952 C C . PRO A 1 119 ? -25.394 -5.723 22.354 1.00 49.47 119 PRO A C 1
ATOM 954 O O . PRO A 1 119 ? -25.284 -4.503 22.245 1.00 49.47 119 PRO A O 1
ATOM 957 N N . LYS A 1 120 ? -24.515 -6.568 21.802 1.00 55.38 120 LYS A N 1
ATOM 958 C CA . LYS A 1 120 ? -23.276 -6.241 21.068 1.00 55.38 120 LYS A CA 1
ATOM 959 C C . LYS A 1 120 ? -23.518 -5.511 19.725 1.00 55.38 120 LYS A C 1
ATOM 961 O O . LYS A 1 120 ? -22.888 -5.859 18.727 1.00 55.38 120 LYS A O 1
ATOM 966 N N . GLY A 1 121 ? -24.369 -4.486 19.658 1.00 54.03 121 GLY A N 1
ATOM 967 C CA . GLY A 1 121 ? -24.622 -3.717 18.428 1.00 54.03 121 GLY A CA 1
ATOM 968 C C . GLY A 1 121 ? -23.347 -3.101 17.832 1.00 54.03 121 GLY A C 1
ATOM 969 O O . GLY A 1 121 ? -23.127 -3.145 16.622 1.00 54.03 121 GLY A O 1
ATOM 970 N N . GLY A 1 122 ? -22.421 -2.648 18.686 1.00 61.47 122 GLY A N 1
ATOM 971 C CA . GLY A 1 122 ? -21.138 -2.081 18.254 1.00 61.47 122 GLY A CA 1
ATOM 972 C C . GLY A 1 122 ? -20.190 -3.074 17.566 1.00 61.47 122 GLY A C 1
ATOM 973 O O . GLY A 1 122 ? -19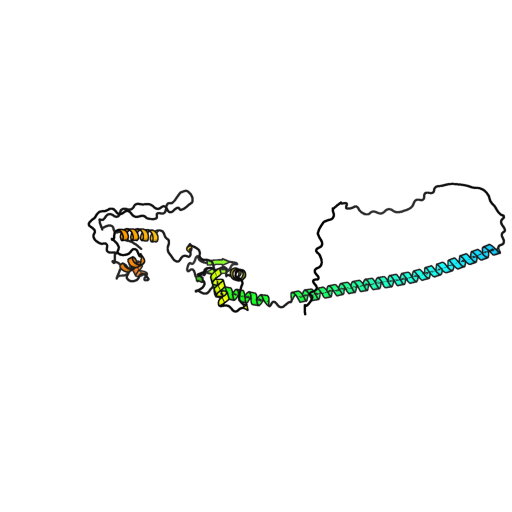.380 -2.664 16.732 1.00 61.47 122 GLY A O 1
ATOM 974 N N . LYS A 1 123 ? -20.289 -4.383 17.855 1.00 71.38 123 LYS A N 1
ATOM 975 C CA . LYS A 1 123 ? -19.407 -5.386 17.227 1.00 71.38 123 LYS A CA 1
ATOM 976 C C . LYS A 1 123 ? -19.789 -5.642 15.771 1.00 71.38 123 LYS A C 1
ATOM 978 O O . LYS A 1 123 ? -18.895 -5.779 14.941 1.00 71.38 123 LYS A O 1
ATOM 983 N N . LYS A 1 124 ? -21.088 -5.648 15.452 1.00 84.00 124 LYS A N 1
ATOM 984 C CA . LYS A 1 124 ? -21.577 -5.840 14.078 1.00 84.00 124 LYS A CA 1
ATOM 985 C C . LYS A 1 124 ? -21.140 -4.682 13.177 1.00 84.00 124 LYS A C 1
ATOM 987 O O . LYS A 1 124 ? -20.434 -4.908 12.199 1.00 84.00 124 LYS A O 1
ATOM 992 N N . LEU A 1 125 ? -21.418 -3.445 13.597 1.00 87.62 125 LEU A N 1
ATOM 993 C CA . LEU A 1 125 ? -21.018 -2.242 12.860 1.00 87.62 125 LEU A CA 1
ATOM 994 C C . LEU A 1 125 ? -19.491 -2.115 12.727 1.00 87.62 125 LEU A C 1
ATOM 996 O O . LEU A 1 125 ? -18.973 -1.673 11.703 1.00 87.62 125 LEU A O 1
ATOM 1000 N N . GLY A 1 126 ? -18.743 -2.518 13.760 1.00 89.25 126 GLY A N 1
ATOM 1001 C CA . GLY A 1 126 ? -17.282 -2.549 13.717 1.00 89.25 126 GLY A CA 1
ATOM 1002 C C . GLY A 1 126 ? -16.736 -3.492 12.643 1.00 89.25 126 GLY A C 1
ATOM 1003 O O . GLY A 1 126 ? -15.801 -3.118 11.928 1.00 89.25 126 GLY A O 1
ATOM 1004 N N . THR A 1 127 ? -17.332 -4.680 12.515 1.00 91.44 127 THR A N 1
ATOM 1005 C CA . THR A 1 127 ? -16.990 -5.667 11.484 1.00 91.44 127 THR A CA 1
ATOM 1006 C C . THR A 1 127 ? -17.397 -5.184 10.096 1.00 91.44 127 THR A C 1
ATOM 1008 O O . THR A 1 127 ? -16.575 -5.241 9.187 1.00 91.44 127 THR A O 1
ATOM 1011 N N . GLU A 1 128 ? -18.596 -4.622 9.939 1.00 94.00 128 GLU A N 1
ATOM 1012 C CA . GLU A 1 128 ? -19.063 -4.046 8.669 1.00 94.00 128 GLU A CA 1
ATOM 1013 C C . GLU A 1 128 ? -18.137 -2.928 8.181 1.00 94.00 128 GLU A C 1
ATOM 1015 O O . GLU A 1 128 ? -17.658 -2.967 7.052 1.00 94.00 128 GLU A O 1
ATOM 1020 N N . ARG A 1 129 ? -17.773 -1.984 9.058 1.00 94.94 129 ARG A N 1
ATOM 1021 C CA . ARG A 1 129 ? -16.804 -0.920 8.745 1.00 94.94 129 ARG A CA 1
ATOM 1022 C C . ARG A 1 129 ? -15.434 -1.465 8.354 1.00 94.94 129 ARG A C 1
ATOM 1024 O O . ARG A 1 129 ? -14.755 -0.888 7.511 1.00 94.94 129 ARG A O 1
ATOM 1031 N N . LYS A 1 130 ? -14.992 -2.554 8.992 1.00 95.19 130 LYS A N 1
ATOM 1032 C CA . LYS A 1 130 ? -13.727 -3.212 8.642 1.00 95.19 130 LYS A CA 1
ATOM 1033 C C . LYS A 1 130 ? -13.810 -3.826 7.247 1.00 95.19 130 LYS A C 1
ATOM 1035 O O . LYS A 1 130 ? -12.907 -3.600 6.454 1.00 95.19 130 LYS A O 1
ATOM 1040 N N . LEU A 1 131 ? -14.875 -4.565 6.951 1.00 95.50 131 LEU A N 1
ATOM 1041 C CA . LEU A 1 131 ? -15.085 -5.173 5.638 1.00 95.50 131 LEU A CA 1
ATOM 1042 C C . LEU A 1 131 ? -15.212 -4.116 4.537 1.00 95.50 131 LEU A C 1
ATOM 1044 O O . LEU A 1 131 ? -14.570 -4.258 3.502 1.00 95.50 131 LEU A O 1
ATOM 1048 N N . ALA A 1 132 ? -15.944 -3.028 4.786 1.00 96.25 132 ALA A N 1
ATOM 1049 C CA . ALA A 1 132 ? -16.088 -1.918 3.848 1.00 96.25 132 ALA A CA 1
ATOM 1050 C C . ALA A 1 132 ? -14.737 -1.257 3.525 1.00 96.25 132 ALA A C 1
ATOM 1052 O O . ALA A 1 132 ? -14.397 -1.099 2.355 1.00 96.25 132 ALA A O 1
ATOM 1053 N N . ALA A 1 133 ? -13.928 -0.945 4.544 1.00 96.75 133 ALA A N 1
ATOM 1054 C CA . ALA A 1 133 ? -12.594 -0.376 4.343 1.00 96.75 133 ALA A CA 1
ATOM 1055 C C . ALA A 1 133 ? -11.653 -1.336 3.591 1.00 96.75 133 ALA A C 1
ATOM 1057 O O . ALA A 1 133 ? -10.917 -0.911 2.705 1.00 96.75 133 ALA A O 1
ATOM 1058 N N . VAL A 1 134 ? -11.691 -2.636 3.913 1.00 96.50 134 VAL A N 1
ATOM 1059 C CA . VAL A 1 134 ? -10.895 -3.667 3.223 1.00 96.50 134 VAL A CA 1
ATOM 1060 C C . VAL A 1 134 ? -11.318 -3.784 1.759 1.00 96.50 134 VAL A C 1
ATOM 1062 O O . VAL A 1 134 ? -10.457 -3.782 0.883 1.00 96.50 134 VAL A O 1
ATOM 1065 N N . SER A 1 135 ? -12.623 -3.855 1.491 1.00 96.69 135 SER A N 1
ATOM 1066 C CA . SER A 1 135 ? -13.174 -3.953 0.138 1.00 96.69 135 SER A CA 1
ATOM 1067 C C . SER A 1 135 ? -12.783 -2.741 -0.701 1.00 96.69 135 SER A C 1
ATOM 1069 O O . SER A 1 135 ? -12.253 -2.918 -1.791 1.00 96.69 135 SER A O 1
ATOM 1071 N N . PHE A 1 136 ? -12.944 -1.530 -0.160 1.00 97.44 136 PHE A N 1
ATOM 1072 C CA . PHE A 1 136 ? -12.566 -0.289 -0.831 1.00 97.44 136 PHE A CA 1
ATOM 1073 C C . PHE A 1 136 ? -11.074 -0.242 -1.179 1.00 97.44 136 PHE A C 1
ATOM 1075 O O . PHE A 1 136 ? -10.716 0.009 -2.326 1.00 97.44 136 PHE A O 1
ATOM 1082 N N . LEU A 1 137 ? -10.195 -0.532 -0.214 1.00 97.06 137 LEU A N 1
ATOM 1083 C CA . LEU A 1 137 ? -8.745 -0.469 -0.423 1.00 97.06 137 LEU A CA 1
ATOM 1084 C C . LEU A 1 137 ? -8.220 -1.550 -1.375 1.00 97.06 137 LEU A C 1
ATOM 1086 O O . LEU A 1 137 ? -7.156 -1.372 -1.958 1.00 97.06 137 LEU A O 1
ATOM 1090 N N . THR A 1 138 ? -8.936 -2.666 -1.527 1.00 96.38 138 THR A N 1
ATOM 1091 C CA . THR A 1 138 ? -8.519 -3.792 -2.383 1.00 96.38 138 THR A CA 1
ATOM 1092 C C . THR A 1 138 ? -8.985 -3.634 -3.835 1.00 96.38 138 THR A C 1
ATOM 1094 O O . THR A 1 138 ? -8.617 -4.453 -4.667 1.00 96.38 138 THR A O 1
ATOM 1097 N N . ARG A 1 139 ? -9.763 -2.595 -4.167 1.00 96.06 139 ARG A N 1
ATOM 1098 C CA . ARG A 1 139 ? -10.116 -2.279 -5.562 1.00 96.06 139 ARG A CA 1
ATOM 1099 C C . ARG A 1 139 ? -8.862 -1.914 -6.358 1.00 96.06 139 ARG A C 1
ATOM 1101 O O . ARG A 1 139 ? -7.984 -1.241 -5.817 1.00 96.06 139 ARG A O 1
ATOM 1108 N N . ASP A 1 140 ? -8.818 -2.308 -7.628 1.00 94.00 140 ASP A N 1
ATOM 1109 C CA . ASP A 1 140 ? -7.660 -2.083 -8.507 1.00 94.00 140 ASP A CA 1
ATOM 1110 C C . ASP A 1 140 ? -7.377 -0.590 -8.757 1.00 94.00 140 ASP A C 1
ATOM 1112 O O . ASP A 1 140 ? -6.227 -0.188 -8.906 1.00 94.00 140 ASP A O 1
ATOM 1116 N N . GLU A 1 141 ? -8.406 0.258 -8.673 1.00 94.88 141 GLU A N 1
ATOM 1117 C CA . GLU A 1 141 ? -8.275 1.721 -8.738 1.00 94.88 141 GLU A CA 1
ATOM 1118 C C . GLU A 1 141 ? -7.506 2.306 -7.538 1.00 94.88 141 GLU A C 1
ATOM 1120 O O . GLU A 1 141 ? -6.748 3.268 -7.667 1.00 94.88 141 GLU A O 1
ATOM 1125 N N . ASN A 1 142 ? -7.686 1.713 -6.353 1.00 95.94 142 ASN A N 1
ATOM 1126 C CA . ASN A 1 142 ? -7.140 2.224 -5.092 1.00 95.94 142 ASN A CA 1
ATOM 1127 C C . ASN A 1 142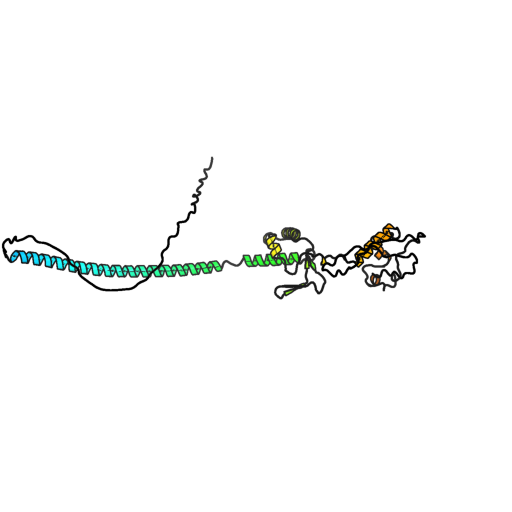 ? -5.807 1.567 -4.715 1.00 95.94 142 ASN A C 1
ATOM 1129 O O . ASN A 1 142 ? -4.991 2.159 -4.000 1.00 95.94 142 ASN A O 1
ATOM 1133 N N . SER A 1 143 ? -5.585 0.334 -5.164 1.00 95.69 143 SER A N 1
ATOM 1134 C CA . SER A 1 143 ? -4.317 -0.368 -5.010 1.00 95.69 143 SER A CA 1
ATOM 1135 C C . SER A 1 143 ? -4.064 -1.306 -6.175 1.00 95.69 143 SER A C 1
ATOM 1137 O O . SER A 1 143 ? -4.990 -1.942 -6.654 1.00 95.69 143 SER A O 1
ATOM 1139 N N . ARG A 1 144 ? -2.804 -1.501 -6.551 1.00 93.56 144 ARG A N 1
ATOM 1140 C CA . ARG A 1 144 ? -2.396 -2.484 -7.562 1.00 93.56 144 ARG A CA 1
ATOM 1141 C C . ARG A 1 144 ? -1.723 -3.698 -6.931 1.00 93.56 144 ARG A C 1
ATOM 1143 O O . ARG A 1 144 ? -1.047 -3.581 -5.905 1.00 93.56 144 ARG A O 1
ATOM 1150 N N . LEU A 1 145 ? -1.909 -4.869 -7.533 1.00 93.06 145 LEU A N 1
ATOM 1151 C CA . LEU A 1 145 ? -1.190 -6.090 -7.161 1.00 93.06 145 LEU A CA 1
ATOM 1152 C C . LEU A 1 145 ? 0.224 -6.058 -7.731 1.00 93.06 145 LEU A C 1
ATOM 1154 O O . LEU A 1 145 ? 0.407 -5.752 -8.904 1.00 93.06 145 LEU A O 1
ATOM 1158 N N . LEU A 1 146 ? 1.212 -6.417 -6.912 1.00 90.94 146 LEU A N 1
ATOM 1159 C CA . LEU A 1 146 ? 2.560 -6.654 -7.420 1.00 90.94 146 LEU A CA 1
ATOM 1160 C C . LEU A 1 146 ? 2.642 -8.067 -8.020 1.00 90.94 146 LEU A C 1
ATOM 1162 O O . LEU A 1 146 ? 2.131 -8.999 -7.393 1.00 90.94 146 LEU A O 1
ATOM 1166 N N . PRO A 1 147 ? 3.272 -8.259 -9.192 1.00 87.44 147 PRO A N 1
ATOM 1167 C CA . PRO A 1 147 ? 3.308 -9.552 -9.880 1.00 87.44 147 PRO A CA 1
ATOM 1168 C C . PRO A 1 147 ? 4.362 -10.526 -9.323 1.00 87.44 147 PRO A C 1
ATOM 1170 O O . PRO A 1 147 ? 4.332 -11.716 -9.638 1.00 87.44 147 PRO A O 1
ATOM 1173 N N . GLY A 1 148 ? 5.314 -10.064 -8.506 1.00 86.06 148 GLY A N 1
ATOM 1174 C CA . GLY A 1 148 ? 6.452 -10.877 -8.090 1.00 86.06 148 GLY A CA 1
ATOM 1175 C C . GLY A 1 148 ? 6.091 -12.007 -7.121 1.00 86.06 148 GLY A C 1
ATOM 1176 O O . GLY A 1 148 ? 5.376 -11.824 -6.135 1.00 86.06 148 GLY A O 1
ATOM 1177 N N . LYS A 1 149 ? 6.695 -13.189 -7.317 1.00 86.44 149 LYS A N 1
ATOM 1178 C CA . LYS A 1 149 ? 6.569 -14.344 -6.398 1.00 86.44 149 LYS A CA 1
ATOM 1179 C C . LYS A 1 149 ? 7.086 -14.039 -4.983 1.00 86.44 149 LYS A C 1
ATOM 1181 O O . LYS A 1 149 ? 6.625 -14.627 -4.003 1.00 86.44 149 LYS A O 1
ATOM 1186 N N . LYS A 1 150 ? 8.060 -13.127 -4.878 1.00 87.50 150 LYS A N 1
ATOM 1187 C CA . LYS A 1 150 ? 8.618 -12.639 -3.607 1.00 87.50 150 LYS A CA 1
ATOM 1188 C C . LYS A 1 150 ? 7.773 -11.522 -2.978 1.00 87.50 150 LYS A C 1
ATOM 1190 O O . LYS A 1 150 ? 7.923 -11.276 -1.784 1.00 87.50 150 LYS A O 1
ATOM 1195 N N . ASP A 1 151 ? 6.832 -10.927 -3.714 1.00 90.62 151 ASP A N 1
ATOM 1196 C CA . ASP A 1 151 ? 5.960 -9.845 -3.240 1.00 90.62 151 ASP A CA 1
ATOM 1197 C C . ASP A 1 151 ? 4.777 -10.386 -2.432 1.00 90.62 151 ASP A C 1
ATOM 1199 O O . ASP A 1 151 ? 3.607 -10.144 -2.715 1.00 90.62 151 ASP A O 1
ATOM 1203 N N . THR A 1 152 ? 5.082 -11.141 -1.381 1.00 94.25 152 THR A N 1
ATOM 1204 C CA . THR A 1 152 ? 4.083 -11.707 -0.473 1.00 94.25 152 THR A CA 1
ATOM 1205 C C . THR A 1 152 ? 4.342 -11.222 0.944 1.00 94.25 152 THR A C 1
ATOM 1207 O O . THR A 1 152 ? 5.486 -11.108 1.377 1.00 94.25 152 THR A O 1
ATOM 1210 N N . ILE A 1 153 ? 3.272 -10.927 1.680 1.00 94.75 153 ILE A N 1
ATOM 1211 C CA . ILE A 1 153 ? 3.349 -10.532 3.088 1.00 94.75 153 ILE A CA 1
ATOM 1212 C C . ILE A 1 153 ? 2.656 -11.609 3.914 1.00 94.75 153 ILE A C 1
ATOM 1214 O O . ILE A 1 153 ? 1.524 -12.003 3.621 1.00 94.75 153 ILE A O 1
ATOM 1218 N N . THR A 1 154 ? 3.334 -12.071 4.963 1.00 95.44 154 THR A N 1
ATOM 1219 C CA . THR A 1 154 ? 2.793 -13.038 5.920 1.00 95.44 154 THR A CA 1
ATOM 1220 C C . THR A 1 154 ? 2.576 -12.354 7.259 1.00 95.44 154 THR A C 1
ATOM 1222 O O . THR A 1 154 ? 3.503 -11.788 7.833 1.00 95.44 154 THR A O 1
ATOM 1225 N N . LYS A 1 155 ? 1.352 -12.422 7.781 1.00 95.19 155 LYS A N 1
ATOM 1226 C CA . LYS A 1 155 ? 1.024 -11.960 9.134 1.00 95.19 155 LYS A CA 1
ATOM 1227 C C . LYS A 1 155 ? 0.057 -12.942 9.774 1.00 95.19 155 LYS A C 1
ATOM 1229 O O . LYS A 1 155 ? -0.894 -13.372 9.130 1.00 95.19 155 LYS A O 1
ATOM 1234 N N . ASN A 1 156 ? 0.288 -13.300 11.037 1.00 93.44 156 ASN A N 1
ATOM 1235 C CA . ASN A 1 156 ? -0.549 -14.248 11.784 1.00 93.44 156 ASN A CA 1
ATOM 1236 C C . ASN A 1 156 ? -0.770 -15.578 11.035 1.00 93.44 156 ASN A C 1
ATOM 1238 O O . ASN A 1 156 ? -1.898 -16.053 10.945 1.00 93.44 156 ASN A O 1
ATOM 1242 N N . LYS A 1 157 ? 0.296 -16.151 10.456 1.00 94.38 157 LYS A N 1
ATOM 1243 C CA . LYS A 1 157 ? 0.260 -17.387 9.642 1.00 94.38 157 LYS A CA 1
ATOM 1244 C C . LYS A 1 157 ? -0.587 -17.302 8.358 1.00 94.38 157 LYS A C 1
ATOM 1246 O O . LYS A 1 157 ? -0.758 -18.306 7.679 1.00 94.38 157 LYS A O 1
ATOM 1251 N N . VAL A 1 158 ? -1.070 -16.116 7.980 1.00 95.56 158 VAL A N 1
ATOM 1252 C CA . VAL A 1 158 ? -1.789 -15.887 6.721 1.00 95.56 158 VAL A CA 1
ATOM 1253 C C . VAL A 1 158 ? -0.858 -15.195 5.733 1.00 95.56 158 VAL A C 1
ATOM 1255 O O . VAL A 1 158 ? -0.435 -14.060 5.963 1.00 95.56 158 VAL A O 1
ATOM 1258 N N . LYS A 1 159 ? -0.558 -15.877 4.625 1.00 95.50 159 LYS A N 1
ATOM 1259 C CA . LYS A 1 159 ? 0.223 -15.347 3.502 1.00 95.50 159 LYS A CA 1
ATOM 1260 C C . LYS A 1 159 ? -0.715 -14.767 2.441 1.00 95.50 159 LYS A C 1
ATOM 1262 O O . LYS A 1 159 ? -1.683 -15.417 2.047 1.00 95.50 159 LYS A O 1
A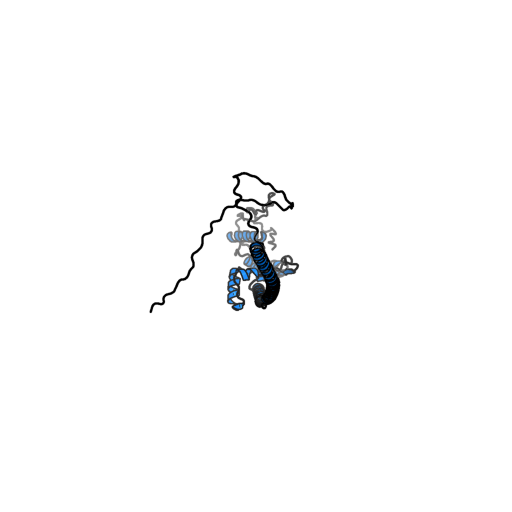TOM 1267 N N . LYS A 1 160 ? -0.452 -13.540 1.993 1.00 95.44 160 LYS A N 1
ATOM 1268 C CA . LYS A 1 160 ? -1.213 -12.854 0.934 1.00 95.44 160 LYS A CA 1
ATOM 1269 C C . LYS A 1 160 ? -0.263 -12.156 -0.039 1.00 95.44 160 LYS A C 1
ATOM 1271 O O . LYS A 1 160 ? 0.807 -11.707 0.373 1.00 95.44 160 LYS A O 1
ATOM 1276 N N . GLN A 1 161 ? -0.669 -12.054 -1.305 1.00 95.88 161 GLN A N 1
ATOM 1277 C CA . GLN A 1 161 ? 0.038 -11.241 -2.298 1.00 95.88 161 GLN A CA 1
ATOM 1278 C C . GLN A 1 161 ? -0.004 -9.771 -1.873 1.00 95.88 161 GLN A C 1
ATOM 1280 O O . GLN A 1 161 ? -1.045 -9.276 -1.429 1.00 95.88 161 GLN A O 1
ATOM 1285 N N . ARG A 1 162 ? 1.134 -9.089 -1.968 1.00 95.31 162 ARG A N 1
ATOM 1286 C CA . ARG A 1 162 ? 1.268 -7.679 -1.616 1.00 95.31 162 ARG A CA 1
ATOM 1287 C C . ARG A 1 162 ? 0.548 -6.815 -2.649 1.00 95.31 162 ARG A C 1
ATOM 1289 O O . ARG A 1 162 ? 0.680 -7.009 -3.855 1.00 95.31 162 ARG A O 1
ATOM 1296 N N . ARG A 1 163 ? -0.185 -5.829 -2.144 1.00 95.88 163 ARG A N 1
ATOM 1297 C CA . ARG A 1 163 ? -0.798 -4.745 -2.907 1.00 95.88 163 ARG A CA 1
ATOM 1298 C C . ARG A 1 163 ? -0.171 -3.423 -2.500 1.00 95.88 163 ARG A C 1
ATOM 1300 O O . ARG A 1 163 ? 0.156 -3.216 -1.326 1.00 95.88 163 ARG A O 1
ATOM 1307 N N . VAL A 1 164 ? -0.015 -2.532 -3.462 1.00 95.25 164 VAL A N 1
ATOM 1308 C CA . VAL A 1 164 ? 0.556 -1.202 -3.268 1.00 95.25 164 VAL A CA 1
ATOM 1309 C C . VAL A 1 164 ? -0.512 -0.160 -3.552 1.00 95.25 164 VAL A C 1
ATOM 1311 O O . VAL A 1 164 ? -1.211 -0.261 -4.554 1.00 95.25 164 VAL A O 1
ATOM 1314 N N . LEU A 1 165 ? -0.672 0.809 -2.653 1.00 95.75 165 LEU A N 1
ATOM 1315 C CA . LEU A 1 165 ? -1.624 1.906 -2.827 1.00 95.75 165 LEU A CA 1
ATOM 1316 C C . LEU A 1 165 ? -1.238 2.781 -4.024 1.00 95.75 165 LEU A C 1
ATOM 1318 O O . LEU A 1 165 ? -0.070 3.131 -4.178 1.00 95.75 165 LEU A O 1
ATOM 1322 N N . THR A 1 166 ? -2.233 3.157 -4.826 1.00 93.69 166 THR A N 1
ATOM 1323 C CA . THR A 1 166 ? -2.052 4.034 -5.996 1.00 93.69 166 THR A CA 1
ATOM 1324 C C . THR A 1 166 ? -1.962 5.507 -5.589 1.00 93.69 166 THR A C 1
ATOM 1326 O O . THR A 1 166 ? -1.248 6.286 -6.210 1.00 93.69 166 THR A O 1
ATOM 1329 N N . LYS A 1 167 ? -2.671 5.884 -4.519 1.00 93.62 167 LYS A N 1
ATOM 1330 C CA . LYS A 1 167 ? -2.753 7.246 -3.969 1.00 93.62 167 LYS A CA 1
ATOM 1331 C C . LYS A 1 167 ? -2.380 7.254 -2.485 1.00 93.62 167 LYS A C 1
ATOM 1333 O O . LYS A 1 167 ? -2.477 6.206 -1.831 1.00 93.62 167 LYS A O 1
ATOM 1338 N N . PRO A 1 168 ? -1.984 8.406 -1.915 1.00 94.81 168 PRO A N 1
ATOM 1339 C CA . PRO A 1 168 ? -1.754 8.502 -0.481 1.00 94.81 168 PRO A CA 1
ATOM 1340 C C . PRO A 1 168 ? -3.033 8.183 0.303 1.00 94.81 168 PRO A C 1
ATOM 1342 O O . PRO A 1 168 ? -4.160 8.442 -0.125 1.00 94.81 168 PRO A O 1
ATOM 1345 N N . LEU A 1 169 ? -2.858 7.606 1.493 1.00 95.56 169 LEU A N 1
ATOM 1346 C CA . LEU A 1 169 ? -3.971 7.116 2.310 1.00 95.56 169 LEU A CA 1
ATOM 1347 C C . LEU A 1 169 ? -4.931 8.238 2.748 1.00 95.56 169 LEU A C 1
ATOM 1349 O O . LEU A 1 169 ? -6.099 7.972 3.028 1.00 95.56 169 LEU A O 1
ATOM 1353 N N . THR A 1 170 ? -4.440 9.476 2.813 1.00 96.25 170 THR A N 1
ATOM 1354 C CA . THR A 1 170 ? -5.209 10.692 3.110 1.00 96.25 170 THR A CA 1
ATOM 1355 C C . THR A 1 170 ? -6.241 10.994 2.024 1.00 96.25 170 THR A C 1
ATOM 1357 O O . THR A 1 170 ? -7.413 11.186 2.337 1.00 96.25 170 THR A O 1
ATOM 1360 N N . GLU A 1 171 ? -5.846 10.953 0.752 1.00 97.00 171 GLU A N 1
ATOM 1361 C CA . GLU A 1 171 ? -6.758 11.141 -0.384 1.00 97.00 171 GLU A CA 1
ATOM 1362 C C . GLU A 1 171 ? -7.766 9.995 -0.488 1.00 97.00 171 GLU A C 1
ATOM 1364 O O . GLU A 1 171 ? -8.967 10.218 -0.635 1.00 97.00 171 GLU A O 1
ATOM 1369 N N . LEU A 1 172 ? -7.295 8.755 -0.326 1.00 97.06 172 LEU A N 1
ATOM 1370 C CA . LEU A 1 172 ? -8.162 7.576 -0.328 1.00 97.06 172 LEU A CA 1
ATOM 1371 C C . LEU A 1 172 ? -9.199 7.611 0.799 1.00 97.06 172 LEU A C 1
ATOM 1373 O O . LEU A 1 172 ? -10.301 7.095 0.639 1.00 97.06 172 LEU A O 1
ATOM 1377 N N . HIS A 1 173 ? -8.873 8.218 1.941 1.00 97.81 173 HIS A N 1
ATOM 1378 C CA . HIS A 1 173 ? -9.819 8.407 3.038 1.00 97.81 173 HIS A CA 1
ATOM 1379 C C . HIS A 1 173 ? -10.924 9.412 2.688 1.00 97.81 173 HIS A C 1
ATOM 1381 O O . HIS A 1 173 ? -12.091 9.161 3.004 1.00 97.81 173 HIS A O 1
ATOM 1387 N N . ALA A 1 174 ? -10.577 10.511 2.014 1.00 97.31 174 ALA A N 1
ATOM 1388 C CA . ALA A 1 174 ? -11.555 11.478 1.525 1.00 97.31 174 ALA A CA 1
ATOM 1389 C C . ALA A 1 174 ? -12.520 10.827 0.517 1.00 97.31 174 ALA A C 1
ATOM 1391 O O . ALA A 1 174 ? -13.736 10.939 0.686 1.00 97.31 174 ALA A O 1
ATOM 1392 N N . LEU A 1 175 ? -11.983 10.062 -0.442 1.00 97.06 175 LEU A N 1
ATOM 1393 C CA . LEU A 1 175 ? -12.763 9.289 -1.420 1.00 97.06 175 LEU A CA 1
ATOM 1394 C C . LEU A 1 175 ? -13.639 8.216 -0.753 1.00 97.06 175 LEU A C 1
ATOM 1396 O O . LEU A 1 175 ? -14.826 8.090 -1.039 1.00 97.06 175 LEU A O 1
ATOM 1400 N N . TYR A 1 176 ? -13.098 7.486 0.224 1.00 97.56 176 TYR A N 1
ATOM 1401 C CA . TYR A 1 176 ? -13.877 6.506 0.979 1.00 97.56 176 TYR A CA 1
ATOM 1402 C C . TYR A 1 176 ? -15.096 7.153 1.649 1.00 97.56 176 TYR A C 1
ATOM 1404 O O . TYR A 1 176 ? -16.204 6.624 1.597 1.00 97.56 176 TYR A O 1
ATOM 1412 N N . ASN A 1 177 ? -14.915 8.308 2.292 1.00 96.75 177 ASN A N 1
ATOM 1413 C CA . ASN A 1 177 ? -16.011 8.979 2.984 1.00 96.75 177 ASN A CA 1
ATOM 1414 C C . ASN A 1 177 ? -17.026 9.632 2.029 1.00 96.75 177 ASN A C 1
ATOM 1416 O O . ASN A 1 177 ? -18.181 9.803 2.439 1.00 96.75 177 ASN A O 1
ATOM 1420 N N . SER A 1 178 ? -16.638 9.996 0.801 1.00 96.25 178 SER A N 1
ATOM 1421 C CA . SER A 1 178 ? -17.576 10.507 -0.206 1.00 96.25 178 SER A CA 1
ATOM 1422 C C . SER A 1 178 ? -18.462 9.394 -0.772 1.00 96.25 178 SER A C 1
ATOM 1424 O O . SER A 1 178 ? -19.671 9.588 -0.858 1.00 96.25 178 SER A O 1
ATOM 1426 N N . GLU A 1 179 ? -17.902 8.216 -1.054 1.00 94.94 179 GLU A N 1
ATOM 1427 C CA . GLU A 1 179 ? -18.640 7.072 -1.613 1.00 94.94 179 GLU A CA 1
ATOM 1428 C C . GLU A 1 179 ? -19.497 6.324 -0.578 1.00 94.94 179 GLU A C 1
ATOM 1430 O O . GLU A 1 179 ? -20.543 5.756 -0.899 1.00 94.94 179 GLU A O 1
ATOM 1435 N N . MET A 1 180 ? -19.049 6.268 0.679 1.00 94.12 180 MET A N 1
ATOM 1436 C CA . MET A 1 180 ? -19.660 5.397 1.683 1.00 94.12 180 MET A CA 1
ATOM 1437 C C . MET A 1 180 ? -20.848 6.038 2.402 1.00 94.12 180 MET A C 1
ATOM 1439 O O . MET A 1 180 ? -20.869 7.225 2.738 1.00 94.12 180 MET A O 1
ATOM 1443 N N . LYS A 1 181 ? -21.819 5.187 2.764 1.00 93.62 181 LYS A N 1
ATOM 1444 C CA . LYS A 1 181 ? -22.962 5.552 3.615 1.00 93.62 181 LYS A CA 1
ATOM 1445 C C . LYS A 1 181 ? -22.483 6.179 4.930 1.00 93.62 181 LYS A C 1
ATOM 1447 O O . LYS A 1 181 ? -21.511 5.714 5.528 1.00 93.62 181 LYS A O 1
ATOM 1452 N N . LYS A 1 182 ? -23.231 7.163 5.451 1.00 91.88 182 LYS A N 1
ATOM 1453 C CA . LYS A 1 182 ? -22.909 7.880 6.707 1.00 91.88 182 LYS A CA 1
ATOM 1454 C C . LYS A 1 182 ? -22.594 6.943 7.887 1.00 91.88 182 LYS A C 1
ATOM 1456 O O . LYS A 1 182 ? -21.687 7.233 8.658 1.00 91.88 182 LYS A O 1
ATOM 1461 N N . SER A 1 183 ? -23.277 5.801 8.006 1.00 90.31 183 SER A N 1
ATOM 1462 C CA . SER A 1 183 ? -23.041 4.808 9.070 1.00 90.31 183 SER A CA 1
ATOM 1463 C C . SER A 1 183 ? -21.672 4.109 8.987 1.00 90.31 183 SER A C 1
ATOM 1465 O O . SER A 1 183 ? -21.120 3.702 10.017 1.00 90.31 183 SER A O 1
ATOM 1467 N N . LEU A 1 184 ? -21.109 3.995 7.781 1.00 94.00 184 LEU A N 1
ATOM 1468 C CA . LEU A 1 184 ? -19.837 3.330 7.482 1.00 94.00 184 LEU A CA 1
ATOM 1469 C C . LEU A 1 184 ? -18.658 4.298 7.348 1.00 94.00 184 LEU A C 1
ATOM 1471 O O . LEU A 1 184 ? -17.520 3.837 7.223 1.00 94.00 184 LEU A O 1
ATOM 1475 N N . ARG A 1 185 ? -18.906 5.612 7.410 1.00 94.81 185 ARG A N 1
ATOM 1476 C CA . ARG A 1 185 ? -17.846 6.622 7.444 1.00 94.81 185 ARG A CA 1
ATOM 1477 C C . ARG A 1 185 ? -16.920 6.393 8.630 1.00 94.81 185 ARG A C 1
ATOM 1479 O O . ARG A 1 185 ? -17.331 5.950 9.707 1.00 94.81 185 ARG A O 1
ATOM 1486 N N . LEU A 1 186 ? -15.652 6.699 8.407 1.00 95.75 186 LEU A N 1
ATOM 1487 C CA . LEU A 1 186 ? -14.585 6.506 9.376 1.00 95.75 186 LEU A CA 1
ATOM 1488 C C . LEU A 1 186 ? -13.805 7.805 9.533 1.00 95.75 186 LEU A C 1
ATOM 1490 O O . LEU A 1 186 ? -13.658 8.570 8.579 1.00 95.75 186 LEU A O 1
ATOM 1494 N N . SER A 1 187 ? -13.256 8.042 10.724 1.00 96.88 187 SER A N 1
ATOM 1495 C CA . SER A 1 187 ? -12.174 9.021 10.856 1.00 96.88 187 SER A CA 1
ATOM 1496 C C . SER A 1 187 ? -10.901 8.487 10.197 1.00 96.88 187 SER A C 1
ATOM 1498 O O . SER A 1 187 ? -10.730 7.269 10.077 1.00 96.88 187 SER A O 1
ATOM 1500 N N . TYR A 1 188 ? -9.976 9.375 9.825 1.00 97.31 188 TYR A N 1
ATOM 1501 C CA . TYR A 1 188 ? -8.714 8.978 9.191 1.00 97.31 188 TYR A CA 1
ATOM 1502 C C . TYR A 1 188 ? -7.970 7.913 10.014 1.00 97.31 188 TYR A C 1
ATOM 1504 O O . TYR A 1 188 ? -7.621 6.845 9.512 1.00 97.31 188 TYR A O 1
ATOM 1512 N N . ARG A 1 189 ? -7.846 8.127 11.333 1.00 96.88 189 ARG A N 1
ATOM 1513 C CA . ARG A 1 189 ? -7.214 7.170 12.259 1.00 96.88 189 ARG A CA 1
ATOM 1514 C C . ARG A 1 189 ? -7.904 5.803 12.254 1.00 96.88 189 ARG A C 1
ATOM 1516 O O . ARG A 1 189 ? -7.245 4.765 12.331 1.00 96.88 189 ARG A O 1
ATOM 1523 N N . GLN A 1 190 ? -9.235 5.782 12.194 1.00 95.94 190 GLN A N 1
ATOM 1524 C CA . GLN A 1 190 ? -10.008 4.541 12.163 1.00 95.94 190 GLN A CA 1
ATOM 1525 C C . GLN A 1 190 ? -9.884 3.802 10.829 1.00 95.94 190 GLN A C 1
ATOM 1527 O O . GLN A 1 190 ? -9.882 2.567 10.841 1.00 95.94 190 GLN A O 1
ATOM 1532 N N . PHE A 1 191 ? -9.801 4.542 9.725 1.00 97.25 191 PHE A N 1
ATOM 1533 C CA . PHE A 1 191 ? -9.583 4.026 8.379 1.00 97.25 191 PHE A CA 1
ATOM 1534 C C . PHE A 1 191 ? -8.182 3.420 8.251 1.00 97.25 191 PHE A C 1
ATOM 1536 O O . PHE A 1 191 ? -8.054 2.233 7.952 1.00 97.25 191 PHE A O 1
ATOM 1543 N N . ALA A 1 192 ? -7.146 4.168 8.638 1.00 95.94 192 ALA A N 1
ATOM 1544 C CA . ALA A 1 192 ? -5.759 3.712 8.604 1.00 95.94 192 ALA A CA 1
ATOM 1545 C C . ALA A 1 192 ? -5.528 2.445 9.445 1.00 95.94 192 ALA A C 1
ATOM 1547 O O . ALA A 1 192 ? -4.892 1.498 8.987 1.00 95.94 192 ALA A O 1
ATOM 1548 N N . ARG A 1 193 ? -6.129 2.354 10.641 1.00 95.25 193 ARG A N 1
ATOM 1549 C CA . ARG A 1 193 ? -6.073 1.136 11.476 1.00 95.25 193 ARG A CA 1
ATOM 1550 C C . ARG A 1 193 ? -6.759 -0.085 10.861 1.00 95.25 193 ARG A C 1
ATOM 1552 O O . ARG A 1 193 ? -6.464 -1.206 11.270 1.00 95.25 193 ARG A O 1
ATOM 1559 N N . ARG A 1 194 ? -7.724 0.116 9.961 1.00 95.12 194 ARG A N 1
ATOM 1560 C CA . ARG A 1 194 ? -8.475 -0.960 9.293 1.00 95.12 194 ARG A CA 1
ATOM 1561 C C . ARG A 1 194 ? -7.845 -1.386 7.969 1.00 95.12 194 ARG A C 1
ATOM 1563 O O . ARG A 1 194 ? -8.327 -2.356 7.387 1.00 95.12 194 ARG A O 1
ATOM 1570 N N . ARG A 1 195 ? -6.762 -0.727 7.536 1.00 95.56 195 ARG A N 1
ATOM 1571 C CA . ARG A 1 195 ? -5.982 -1.119 6.360 1.00 95.56 195 ARG A CA 1
ATOM 1572 C C . ARG A 1 195 ? -5.543 -2.589 6.478 1.00 95.56 195 ARG A C 1
ATOM 1574 O O . ARG A 1 195 ? -4.944 -2.961 7.494 1.00 95.56 195 ARG A O 1
ATOM 1581 N N . PRO A 1 196 ? -5.828 -3.439 5.474 1.00 95.75 196 PRO A N 1
ATOM 1582 C CA . PRO A 1 196 ? -5.327 -4.808 5.452 1.00 95.75 196 PRO A CA 1
ATOM 1583 C C . PRO A 1 196 ? -3.796 -4.828 5.470 1.00 95.75 196 PRO A C 1
ATOM 1585 O O . PRO A 1 196 ? -3.154 -3.996 4.841 1.00 95.75 196 PRO A O 1
ATOM 1588 N N . PHE A 1 197 ? -3.193 -5.810 6.142 1.00 95.88 197 PHE A N 1
ATOM 1589 C CA . PHE A 1 197 ? -1.731 -5.880 6.285 1.00 95.88 197 PHE A CA 1
ATOM 1590 C C . PHE A 1 197 ? -0.981 -6.103 4.961 1.00 95.88 197 PHE A C 1
ATOM 1592 O O . PHE A 1 197 ? 0.201 -5.793 4.876 1.00 95.88 197 PHE A O 1
ATOM 1599 N N . TYR A 1 198 ? -1.655 -6.668 3.956 1.00 96.12 198 TYR A N 1
ATOM 1600 C CA . TYR A 1 198 ? -1.098 -6.916 2.628 1.00 96.12 198 TYR A CA 1
ATOM 1601 C C . TYR A 1 198 ? -1.251 -5.716 1.684 1.00 96.12 198 TYR A C 1
ATOM 1603 O O . TYR A 1 198 ? -0.734 -5.772 0.577 1.00 96.12 198 TYR A O 1
ATOM 1611 N N . VAL A 1 199 ? -1.928 -4.641 2.107 1.00 96.81 199 VAL A N 1
ATOM 1612 C CA . VAL A 1 199 ? -2.013 -3.373 1.371 1.00 96.81 199 VAL A CA 1
ATOM 1613 C C . VAL A 1 199 ? -1.027 -2.389 1.999 1.00 96.81 199 VAL A C 1
ATOM 1615 O O . VAL A 1 199 ? -1.185 -1.980 3.151 1.00 96.81 199 VAL A O 1
ATOM 1618 N N . THR A 1 200 ? 0.005 -2.027 1.247 1.00 95.19 200 THR A N 1
ATOM 1619 C CA . THR A 1 200 ? 1.132 -1.207 1.713 1.00 95.19 200 THR A CA 1
ATOM 1620 C C . THR A 1 200 ? 1.273 0.078 0.912 1.00 95.19 200 THR A C 1
ATOM 1622 O O . THR A 1 200 ? 0.800 0.166 -0.217 1.00 95.19 200 THR A O 1
ATOM 1625 N N . GLU A 1 201 ? 1.941 1.070 1.490 1.00 93.19 201 GLU A N 1
ATOM 1626 C CA . GLU A 1 201 ? 2.359 2.262 0.750 1.00 93.19 201 GLU A CA 1
ATOM 1627 C C . GLU A 1 201 ? 3.439 1.917 -0.291 1.00 93.19 201 GLU A C 1
ATOM 1629 O O . GLU A 1 201 ? 4.201 0.959 -0.083 1.00 93.19 201 GLU A O 1
ATOM 1634 N N . PRO A 1 202 ? 3.488 2.665 -1.408 1.00 91.88 202 PRO A N 1
ATOM 1635 C CA . PRO A 1 202 ? 4.506 2.490 -2.434 1.00 91.88 202 PRO A CA 1
ATOM 1636 C C . PRO A 1 202 ? 5.900 2.797 -1.886 1.00 91.88 202 PRO A C 1
ATOM 1638 O O . PRO A 1 202 ? 6.130 3.812 -1.235 1.00 91.88 202 PRO A O 1
ATOM 1641 N N . LYS A 1 203 ? 6.842 1.902 -2.170 1.00 88.69 203 LYS A N 1
ATOM 1642 C CA . LYS A 1 203 ? 8.281 2.067 -1.949 1.00 88.69 203 LYS A CA 1
ATOM 1643 C C . LYS A 1 203 ? 8.961 2.432 -3.266 1.00 88.69 203 LYS A C 1
ATOM 1645 O O . LYS A 1 203 ? 8.429 2.161 -4.336 1.00 88.69 203 LYS A O 1
ATOM 1650 N N . THR A 1 204 ? 10.194 2.932 -3.205 1.00 82.12 204 THR A N 1
ATOM 1651 C CA . THR A 1 204 ? 11.000 3.248 -4.401 1.00 82.12 204 THR A CA 1
ATOM 1652 C C . THR A 1 204 ? 11.155 2.052 -5.344 1.00 82.12 204 THR A C 1
ATOM 1654 O O . THR A 1 204 ? 11.099 2.217 -6.555 1.00 82.12 204 THR A O 1
ATOM 1657 N N . LYS A 1 205 ? 11.273 0.839 -4.788 1.00 80.19 205 LYS A N 1
ATOM 1658 C CA . LYS A 1 205 ? 11.365 -0.418 -5.552 1.00 80.19 205 LYS A CA 1
ATOM 1659 C C . LYS A 1 205 ? 10.076 -0.800 -6.274 1.00 80.19 205 LYS A C 1
ATOM 1661 O O . LYS A 1 205 ? 10.116 -1.640 -7.158 1.00 80.19 205 LYS A O 1
ATOM 1666 N N . ASP A 1 206 ? 8.948 -0.230 -5.861 1.00 83.00 206 ASP A N 1
ATOM 1667 C CA . ASP A 1 206 ? 7.662 -0.514 -6.481 1.00 83.00 206 ASP A CA 1
ATOM 1668 C C . ASP A 1 206 ? 7.432 0.386 -7.707 1.00 83.00 206 ASP A C 1
ATOM 1670 O O . ASP A 1 206 ? 6.396 0.267 -8.340 1.00 83.00 206 ASP A O 1
ATOM 1674 N N . ARG A 1 207 ? 8.324 1.321 -8.052 1.00 77.75 207 ARG A N 1
ATOM 1675 C CA . ARG A 1 207 ? 8.131 2.164 -9.239 1.00 77.75 207 ARG A CA 1
ATOM 1676 C C . ARG A 1 207 ? 8.117 1.301 -10.505 1.00 77.75 207 ARG A C 1
ATOM 1678 O O . ARG A 1 207 ? 9.014 0.491 -10.698 1.00 77.75 207 ARG A O 1
ATOM 1685 N N . ASP A 1 208 ? 7.145 1.538 -11.384 1.00 68.81 208 ASP A N 1
ATOM 1686 C CA . ASP A 1 208 ? 7.028 0.863 -12.690 1.00 68.81 208 ASP A CA 1
ATOM 1687 C C . ASP A 1 208 ? 7.960 1.489 -13.756 1.00 68.81 208 ASP A C 1
ATOM 1689 O O . ASP A 1 208 ? 7.738 1.363 -14.955 1.00 68.81 208 ASP A O 1
ATOM 1693 N N . THR A 1 209 ? 9.015 2.182 -13.320 1.00 70.25 209 THR A N 1
ATOM 1694 C CA . THR A 1 209 ? 10.032 2.819 -14.167 1.00 70.25 209 THR A CA 1
ATOM 1695 C C . THR A 1 209 ? 11.392 2.199 -13.851 1.00 70.25 209 THR A C 1
ATOM 1697 O O . THR A 1 209 ? 11.799 2.227 -12.684 1.00 70.25 209 THR A O 1
ATOM 1700 N N . CYS A 1 210 ? 12.116 1.667 -14.847 1.00 72.44 210 CYS A N 1
ATOM 1701 C CA . CYS A 1 210 ? 13.509 1.251 -14.628 1.00 72.44 210 CYS A CA 1
ATOM 1702 C C . CYS A 1 210 ? 14.357 2.501 -14.397 1.00 72.44 210 CYS A C 1
ATOM 1704 O O . CYS A 1 210 ? 14.442 3.355 -15.268 1.00 72.44 210 CYS A O 1
ATOM 1706 N N . ALA A 1 211 ? 14.981 2.596 -13.227 1.00 70.31 211 ALA A N 1
ATOM 1707 C CA . ALA A 1 211 ? 16.078 3.528 -12.950 1.00 70.31 211 ALA A CA 1
ATOM 1708 C C . ALA A 1 211 ? 17.393 2.743 -12.834 1.00 70.31 211 ALA A C 1
ATOM 1710 O O . ALA A 1 211 ? 18.206 2.953 -11.936 1.00 70.31 211 ALA A O 1
ATOM 1711 N N . CYS A 1 212 ? 17.516 1.708 -13.659 1.00 81.00 212 CYS A N 1
ATOM 1712 C CA . CYS A 1 212 ? 18.687 0.858 -13.704 1.00 81.00 212 CYS A CA 1
ATOM 1713 C C . CYS A 1 212 ? 19.795 1.549 -14.503 1.00 81.00 212 CYS A C 1
ATOM 1715 O O . CYS A 1 212 ? 19.527 2.281 -15.452 1.00 81.00 212 CYS A O 1
ATOM 1717 N N . MET A 1 213 ? 21.039 1.270 -14.117 1.00 84.31 213 MET A N 1
ATOM 1718 C CA . MET A 1 213 ? 22.245 1.842 -14.720 1.00 84.31 213 MET A CA 1
ATOM 1719 C C . MET A 1 213 ? 22.272 1.714 -16.247 1.00 84.31 213 MET A C 1
ATOM 1721 O O . MET A 1 213 ? 22.623 2.664 -16.928 1.00 84.31 213 MET A O 1
ATOM 1725 N N . GLU A 1 214 ? 21.853 0.567 -16.781 1.00 84.81 214 GLU A N 1
ATOM 1726 C CA . GLU A 1 214 ? 21.827 0.304 -18.225 1.00 84.81 214 GLU A CA 1
ATOM 1727 C C . GLU A 1 214 ? 20.880 1.256 -18.966 1.00 84.81 214 GLU A C 1
ATOM 1729 O O . GLU A 1 214 ? 21.295 1.913 -19.916 1.00 84.81 214 GLU A O 1
ATOM 1734 N N . HIS A 1 215 ? 19.638 1.408 -18.491 1.00 85.44 215 HIS A N 1
ATOM 1735 C CA . HIS A 1 215 ? 18.683 2.338 -19.103 1.00 85.44 215 HIS A CA 1
ATOM 1736 C C . HIS A 1 215 ? 19.148 3.796 -18.982 1.00 85.44 215 HIS A C 1
ATOM 1738 O O . HIS A 1 215 ? 18.974 4.569 -19.922 1.00 85.44 215 HIS A O 1
ATOM 1744 N N . GLU A 1 216 ? 19.763 4.167 -17.856 1.00 88.88 216 GLU A N 1
ATOM 1745 C CA . GLU A 1 216 ? 20.278 5.524 -17.661 1.00 88.88 216 GLU A CA 1
ATOM 1746 C C . GLU A 1 216 ? 21.483 5.811 -18.571 1.00 88.88 216 GLU A C 1
ATOM 1748 O O . GLU A 1 216 ? 21.547 6.867 -19.193 1.00 88.88 216 GLU A O 1
ATOM 1753 N N . ASN A 1 217 ? 22.399 4.853 -18.733 1.00 89.94 217 ASN A N 1
ATOM 1754 C CA . ASN A 1 217 ? 23.545 4.986 -19.636 1.00 89.94 217 ASN A CA 1
ATOM 1755 C C . ASN A 1 217 ? 23.107 5.091 -21.098 1.00 89.94 217 ASN A C 1
ATOM 1757 O O . ASN A 1 217 ? 23.624 5.933 -21.827 1.00 89.94 217 ASN A O 1
ATOM 1761 N N . VAL A 1 218 ? 22.112 4.305 -21.521 1.00 88.50 218 VAL A N 1
ATOM 1762 C CA . VAL A 1 218 ? 21.526 4.435 -22.865 1.00 88.50 218 VAL A CA 1
ATOM 1763 C C . VAL A 1 218 ? 20.912 5.824 -23.057 1.00 88.50 218 VAL A C 1
ATOM 1765 O O . VAL A 1 218 ? 21.084 6.435 -24.111 1.00 88.50 218 VAL A O 1
ATOM 1768 N N . HIS A 1 219 ? 20.248 6.367 -22.034 1.00 89.25 219 HIS A N 1
ATOM 1769 C CA . HIS A 1 219 ? 19.698 7.719 -22.082 1.00 89.25 219 HIS A CA 1
ATOM 1770 C C . HIS A 1 219 ? 20.797 8.792 -22.189 1.00 89.25 219 HIS A C 1
ATOM 1772 O O . HIS A 1 219 ? 20.687 9.706 -23.009 1.00 89.25 219 HIS A O 1
ATOM 1778 N N . LEU A 1 220 ? 21.881 8.680 -21.412 1.00 90.25 220 LEU A N 1
ATOM 1779 C CA . LEU A 1 220 ? 23.036 9.585 -21.487 1.00 90.25 220 LEU A CA 1
ATOM 1780 C C . LEU A 1 220 ? 23.698 9.553 -22.873 1.00 90.25 220 LEU A C 1
ATOM 1782 O O . LEU A 1 220 ? 23.961 10.611 -23.453 1.00 90.25 220 LEU A O 1
ATOM 1786 N N . LEU A 1 221 ? 23.883 8.359 -23.443 1.00 88.81 221 LEU A N 1
ATOM 1787 C CA . LEU A 1 221 ? 24.423 8.182 -24.789 1.00 88.81 221 LEU A CA 1
ATOM 1788 C C . LEU A 1 221 ? 23.512 8.810 -25.853 1.00 88.81 221 LEU A C 1
ATOM 1790 O O . LEU A 1 221 ? 23.976 9.609 -26.667 1.00 88.81 221 LEU A O 1
ATOM 1794 N N . ALA A 1 222 ? 22.209 8.514 -25.820 1.00 89.44 222 ALA A N 1
ATOM 1795 C CA . ALA A 1 222 ? 21.241 9.061 -26.770 1.00 89.44 222 ALA A CA 1
ATOM 1796 C C . ALA A 1 222 ? 21.192 10.596 -26.724 1.00 89.44 222 ALA A C 1
ATOM 1798 O O . ALA A 1 222 ? 21.167 11.247 -27.769 1.00 89.44 222 ALA A O 1
ATOM 1799 N N . ASN A 1 223 ? 21.250 11.191 -25.527 1.00 90.12 223 ASN A N 1
ATOM 1800 C CA . ASN A 1 223 ? 21.322 12.645 -25.371 1.00 90.12 223 ASN A CA 1
ATOM 1801 C C . ASN A 1 223 ? 22.589 13.227 -26.004 1.00 90.12 223 ASN A C 1
ATOM 1803 O O . ASN A 1 223 ? 22.522 14.271 -26.658 1.00 90.12 223 ASN A O 1
ATOM 1807 N N . LYS A 1 224 ? 23.739 12.559 -25.845 1.00 88.00 224 LYS A N 1
ATOM 1808 C CA . LYS A 1 224 ? 24.986 13.021 -26.456 1.00 88.00 224 LYS A CA 1
ATOM 1809 C C . LYS A 1 224 ? 24.936 12.930 -27.979 1.00 88.00 224 LYS A C 1
ATOM 1811 O O . LYS A 1 224 ? 25.289 13.901 -28.645 1.00 88.00 224 LYS A O 1
ATOM 1816 N N . LEU A 1 225 ? 24.469 11.813 -28.526 1.00 86.31 225 LEU A N 1
ATOM 1817 C CA . LEU A 1 225 ? 24.347 11.628 -29.973 1.00 86.31 225 LEU A CA 1
ATOM 1818 C C . LEU A 1 225 ? 23.352 12.623 -30.588 1.00 86.31 225 LEU A C 1
ATOM 1820 O O . LEU A 1 225 ? 23.637 13.207 -31.629 1.00 86.31 225 LEU A O 1
ATOM 1824 N N . TYR A 1 226 ? 22.240 12.905 -29.903 1.00 88.75 226 TYR A N 1
ATOM 1825 C CA . TYR A 1 226 ? 21.307 13.961 -30.298 1.00 88.75 226 TYR A CA 1
ATOM 1826 C C . TYR A 1 226 ? 21.962 15.351 -30.275 1.00 88.75 226 TYR A C 1
ATOM 1828 O O . TYR A 1 226 ? 21.787 16.127 -31.206 1.00 88.75 226 TYR A O 1
ATOM 1836 N N . SER A 1 227 ? 22.771 15.665 -29.254 1.00 86.88 227 SER A N 1
ATOM 1837 C CA . SER A 1 227 ? 23.492 16.950 -29.184 1.00 86.88 227 SER A CA 1
ATOM 1838 C C . SER A 1 227 ? 24.522 17.151 -30.301 1.00 86.88 227 SER A C 1
ATOM 1840 O O . SER A 1 227 ? 24.908 18.281 -30.581 1.00 86.88 227 SER A O 1
ATOM 1842 N N . ARG A 1 228 ? 24.977 16.056 -30.918 1.00 82.00 228 ARG A N 1
ATOM 1843 C CA . ARG A 1 228 ? 25.865 16.051 -32.086 1.00 82.00 228 ARG A CA 1
ATOM 1844 C C . ARG A 1 228 ? 25.100 15.960 -33.407 1.00 82.00 228 ARG A C 1
ATOM 1846 O O . ARG A 1 228 ? 25.729 15.787 -34.439 1.00 82.00 228 ARG A O 1
ATOM 1853 N N . GLU A 1 229 ? 23.770 16.040 -33.358 1.00 83.81 229 GLU A N 1
ATOM 1854 C CA . GLU A 1 229 ? 22.874 15.936 -34.516 1.00 83.81 229 GLU A CA 1
ATOM 1855 C C . GLU A 1 229 ? 22.987 14.595 -35.269 1.00 83.81 229 GLU A C 1
ATOM 1857 O O . GLU A 1 229 ? 22.482 14.444 -36.378 1.00 83.81 229 GLU A O 1
ATOM 1862 N N . LEU A 1 230 ? 23.583 13.580 -34.629 1.00 82.94 230 LEU A N 1
ATOM 1863 C CA . LEU A 1 230 ? 23.704 12.222 -35.166 1.00 82.94 230 LEU A CA 1
ATOM 1864 C C . LEU A 1 230 ? 22.402 11.428 -35.004 1.00 82.94 230 LEU A C 1
ATOM 1866 O O . LEU A 1 230 ? 22.131 10.506 -35.767 1.00 82.94 230 LEU A O 1
ATOM 1870 N N . LEU A 1 231 ? 21.584 11.790 -34.012 1.00 85.12 231 LEU A N 1
ATOM 1871 C CA . LEU A 1 231 ? 20.241 11.250 -33.815 1.00 85.12 231 LEU A CA 1
ATOM 1872 C C . L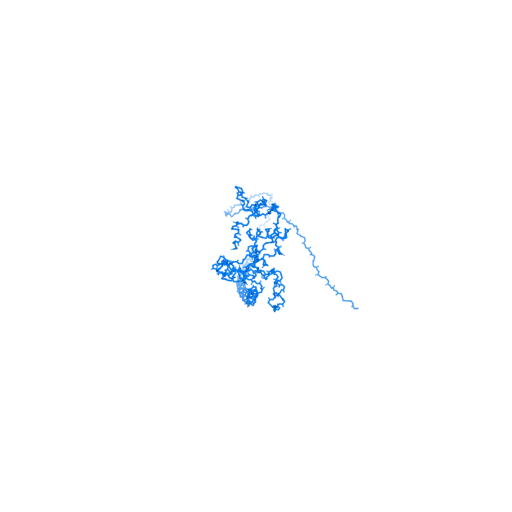EU A 1 231 ? 19.190 12.337 -33.999 1.00 85.12 231 LEU A C 1
ATOM 1874 O O . LEU A 1 231 ? 19.346 13.459 -33.528 1.00 85.12 231 LEU A O 1
ATOM 1878 N N . LYS A 1 232 ? 18.054 11.956 -34.588 1.00 84.56 232 LYS A N 1
ATOM 1879 C CA . LYS A 1 232 ? 16.891 12.841 -34.766 1.00 84.56 232 LYS A CA 1
ATOM 1880 C C . LYS A 1 232 ? 16.083 13.046 -33.485 1.00 84.56 232 LYS A C 1
ATOM 1882 O O . LYS A 1 232 ? 15.317 13.998 -33.392 1.00 84.56 232 LYS A O 1
ATOM 1887 N N . THR A 1 233 ? 16.216 12.143 -32.514 1.00 87.19 233 THR A N 1
ATOM 1888 C CA . THR A 1 233 ? 15.391 12.119 -31.301 1.00 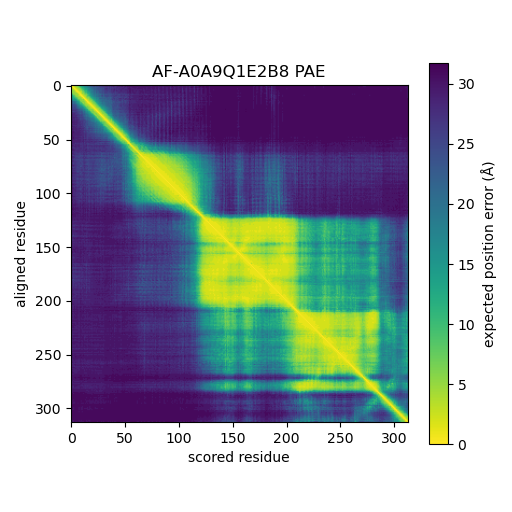87.19 233 THR A CA 1
ATOM 1889 C C . THR A 1 233 ? 16.204 11.665 -30.096 1.00 87.19 233 THR A C 1
ATOM 1891 O O . THR A 1 233 ? 16.985 10.722 -30.192 1.00 87.19 233 THR A O 1
ATOM 1894 N N . LYS A 1 234 ? 15.949 12.270 -28.933 1.00 86.56 234 LYS A N 1
ATOM 1895 C CA . LYS A 1 234 ? 16.481 11.816 -27.634 1.00 86.56 234 LYS A CA 1
ATOM 1896 C C . LYS A 1 234 ? 15.600 10.775 -26.930 1.00 86.56 234 LYS A C 1
ATOM 1898 O O . LYS A 1 234 ? 16.000 10.191 -25.929 1.00 86.56 234 LYS A O 1
ATOM 1903 N N . SER A 1 235 ? 14.369 10.586 -27.407 1.00 89.19 235 SER A N 1
ATOM 1904 C CA . SER A 1 235 ? 13.400 9.679 -26.793 1.00 89.19 235 SER A CA 1
ATOM 1905 C C . SER A 1 235 ? 13.753 8.231 -27.113 1.00 89.19 235 SER A C 1
ATOM 1907 O O . SER A 1 235 ? 13.671 7.810 -28.264 1.00 89.19 235 SER A O 1
ATOM 1909 N N . ILE A 1 236 ? 14.092 7.443 -26.091 1.00 87.56 236 ILE A N 1
ATOM 1910 C CA . ILE A 1 236 ? 14.403 6.017 -26.266 1.00 87.56 236 ILE A CA 1
ATOM 1911 C C . ILE A 1 236 ? 13.216 5.257 -26.869 1.00 87.56 236 ILE A C 1
ATOM 1913 O O . ILE A 1 236 ? 13.412 4.395 -27.716 1.00 87.56 236 ILE A O 1
ATOM 1917 N N . SER A 1 237 ? 11.980 5.606 -26.504 1.00 88.00 237 SER A N 1
ATOM 1918 C CA . SER A 1 237 ? 10.781 4.984 -27.080 1.00 88.00 237 SER A CA 1
ATOM 1919 C C . SER A 1 237 ? 10.650 5.232 -28.586 1.00 88.00 237 SER A C 1
ATOM 1921 O O . SER A 1 237 ? 10.185 4.354 -29.308 1.00 88.00 237 SER A O 1
ATOM 1923 N N . GLU A 1 238 ? 11.062 6.409 -29.063 1.00 88.62 238 GLU A N 1
ATOM 1924 C CA . GLU A 1 238 ? 11.073 6.734 -30.496 1.00 88.62 238 GLU A CA 1
ATOM 1925 C C . GLU A 1 238 ? 12.223 6.018 -31.208 1.00 88.62 238 GLU A C 1
ATOM 1927 O O . GLU A 1 238 ? 12.004 5.449 -32.275 1.00 88.62 238 GLU A O 1
ATOM 1932 N N . LEU A 1 239 ? 13.409 5.954 -30.584 1.00 88.19 239 LEU A N 1
ATOM 1933 C CA . LEU A 1 239 ? 14.537 5.162 -31.088 1.00 88.19 239 LEU A CA 1
ATOM 1934 C C . LEU A 1 239 ? 14.157 3.685 -31.242 1.00 88.19 239 LEU A C 1
ATOM 1936 O O . LEU A 1 239 ? 14.412 3.103 -32.291 1.00 88.19 239 LEU A O 1
ATOM 1940 N N . LEU A 1 240 ? 13.487 3.101 -30.242 1.00 88.44 240 LEU A N 1
ATOM 1941 C CA . LEU A 1 240 ? 12.959 1.736 -30.309 1.00 88.44 240 LEU A CA 1
ATOM 1942 C C . LEU A 1 240 ? 11.977 1.581 -31.477 1.00 88.44 240 LEU A C 1
ATOM 1944 O O . LEU A 1 240 ? 12.081 0.625 -32.237 1.00 88.44 240 LEU A O 1
ATOM 1948 N N . GLY A 1 241 ? 11.069 2.539 -31.671 1.00 88.00 241 GLY A N 1
ATOM 1949 C CA . GLY A 1 241 ? 10.123 2.521 -32.790 1.00 88.00 241 GLY A CA 1
ATOM 1950 C C . GLY A 1 241 ? 10.777 2.539 -34.177 1.00 88.00 241 GLY A C 1
ATOM 1951 O O . GLY A 1 241 ? 10.151 2.092 -35.133 1.00 88.00 241 GLY A O 1
ATOM 1952 N N . MET A 1 242 ? 12.023 3.011 -34.296 1.00 86.62 242 MET A N 1
ATOM 1953 C CA . MET A 1 242 ? 12.775 2.960 -35.555 1.00 86.62 242 MET A CA 1
ATOM 1954 C C . MET A 1 242 ? 13.390 1.586 -35.833 1.00 86.62 242 MET A C 1
ATOM 1956 O O . MET A 1 242 ? 13.582 1.251 -36.992 1.00 86.62 242 MET A O 1
ATOM 1960 N N . ILE A 1 243 ? 13.683 0.792 -34.799 1.00 89.06 243 ILE A N 1
ATOM 1961 C CA . ILE A 1 243 ? 14.395 -0.490 -34.935 1.00 89.06 243 ILE A CA 1
ATOM 1962 C C . ILE A 1 243 ? 13.506 -1.723 -34.758 1.00 89.06 243 ILE A C 1
ATOM 1964 O O . ILE A 1 243 ? 13.897 -2.826 -35.134 1.00 89.06 243 ILE A O 1
ATOM 1968 N N . VAL A 1 244 ? 12.316 -1.583 -34.169 1.00 91.62 244 VAL A N 1
ATOM 1969 C CA . VAL A 1 244 ? 11.379 -2.697 -33.983 1.00 91.62 244 VAL A CA 1
ATOM 1970 C C . VAL A 1 244 ? 10.009 -2.390 -34.571 1.00 91.62 244 VAL A C 1
ATOM 1972 O O . VAL A 1 244 ? 9.474 -1.300 -34.401 1.00 91.62 244 VAL A O 1
ATOM 1975 N N . CYS A 1 245 ? 9.389 -3.388 -35.210 1.00 91.25 245 CYS A N 1
ATOM 1976 C CA . CYS A 1 245 ? 8.034 -3.235 -35.752 1.00 91.25 245 CYS A CA 1
ATOM 1977 C C . CYS A 1 245 ? 6.975 -3.024 -34.657 1.00 91.25 245 CYS A C 1
ATOM 1979 O O . CYS A 1 245 ? 6.001 -2.308 -34.872 1.00 91.25 245 CYS A O 1
ATOM 1981 N N . ASP A 1 246 ? 7.126 -3.702 -33.514 1.00 90.56 246 ASP A N 1
ATOM 1982 C CA . ASP A 1 246 ? 6.218 -3.582 -32.372 1.00 90.56 246 ASP A CA 1
ATOM 1983 C C . ASP A 1 246 ? 6.999 -3.712 -31.051 1.00 90.56 246 ASP A C 1
ATOM 1985 O O . ASP A 1 246 ? 7.447 -4.813 -30.715 1.00 90.56 246 ASP A O 1
ATOM 1989 N N . PRO A 1 247 ? 7.131 -2.628 -30.263 1.00 86.81 247 PRO A N 1
ATOM 1990 C CA . PRO A 1 247 ? 7.849 -2.647 -28.989 1.00 86.81 247 PRO A CA 1
ATOM 1991 C C . PRO A 1 247 ? 7.135 -3.450 -27.892 1.00 86.81 247 PRO A C 1
ATOM 1993 O O . PRO A 1 247 ? 7.734 -3.759 -26.865 1.00 86.81 247 PRO A O 1
ATOM 1996 N N . LYS A 1 248 ? 5.857 -3.811 -28.073 1.00 88.88 248 LYS A N 1
ATOM 1997 C CA . LYS A 1 248 ? 5.136 -4.696 -27.143 1.00 88.88 248 LYS A CA 1
ATOM 1998 C C . LYS A 1 248 ? 5.357 -6.172 -27.463 1.00 88.88 248 LYS A C 1
ATOM 2000 O O . LYS A 1 248 ? 5.077 -7.027 -26.620 1.00 88.88 248 LYS A O 1
ATOM 2005 N N . ASN A 1 249 ? 5.843 -6.486 -28.663 1.00 91.81 249 ASN A N 1
ATOM 2006 C CA . ASN A 1 249 ? 6.091 -7.852 -29.082 1.00 91.81 249 ASN A CA 1
ATOM 2007 C C . ASN A 1 249 ? 7.496 -8.296 -28.665 1.00 91.81 249 ASN A C 1
ATOM 2009 O O . ASN A 1 249 ? 8.507 -7.815 -29.178 1.00 91.81 249 ASN A O 1
ATOM 2013 N N . LYS A 1 250 ? 7.546 -9.298 -27.785 1.00 90.62 250 LYS A N 1
ATOM 2014 C CA . LYS A 1 250 ? 8.794 -9.880 -27.289 1.00 90.62 250 LYS A CA 1
ATOM 2015 C C . LYS A 1 250 ? 9.725 -10.354 -28.414 1.00 90.62 250 LYS A C 1
ATOM 2017 O O . LYS A 1 250 ? 10.916 -10.100 -28.346 1.00 90.62 250 LYS A O 1
ATOM 2022 N N . ALA A 1 251 ? 9.201 -10.978 -29.471 1.00 90.56 251 ALA A N 1
ATOM 2023 C CA . ALA A 1 251 ? 10.040 -11.482 -30.563 1.00 90.56 251 ALA A CA 1
ATOM 2024 C C . ALA A 1 251 ? 10.741 -10.360 -31.353 1.00 90.56 251 ALA A C 1
ATOM 2026 O O . ALA A 1 251 ? 11.803 -10.590 -31.928 1.00 90.56 251 ALA A O 1
ATOM 2027 N N . CYS A 1 252 ? 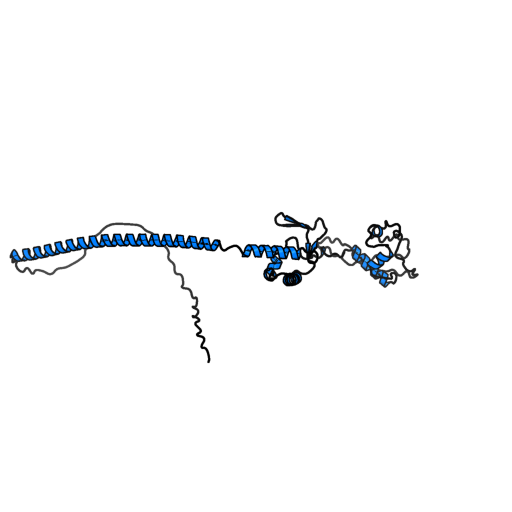10.154 -9.157 -31.394 1.00 91.62 252 CYS A N 1
ATOM 2028 C CA . CYS A 1 252 ? 10.789 -7.991 -32.010 1.00 91.62 252 CYS A CA 1
ATOM 2029 C C . CYS A 1 252 ? 11.904 -7.441 -31.115 1.00 91.62 252 CYS A C 1
ATOM 2031 O O . CYS A 1 252 ? 13.005 -7.215 -31.608 1.00 91.62 252 CYS A O 1
ATOM 2033 N N . MET A 1 253 ? 11.633 -7.293 -29.814 1.00 88.62 253 MET A N 1
ATOM 2034 C CA . MET A 1 253 ? 12.617 -6.815 -28.833 1.00 88.62 253 MET A CA 1
ATOM 2035 C C . MET A 1 253 ? 13.814 -7.770 -28.700 1.00 88.62 253 MET A C 1
ATOM 2037 O O . MET A 1 253 ? 14.947 -7.309 -28.685 1.00 88.62 253 MET A O 1
ATOM 2041 N N . ASP A 1 254 ? 13.581 -9.088 -28.734 1.00 88.62 254 ASP A N 1
ATOM 2042 C CA . ASP A 1 254 ? 14.631 -10.122 -28.706 1.00 88.62 254 ASP A CA 1
ATOM 2043 C C . ASP A 1 254 ? 15.365 -10.281 -30.063 1.00 88.62 254 ASP A C 1
ATOM 2045 O O . ASP A 1 254 ? 16.173 -11.193 -30.228 1.00 88.62 254 ASP A O 1
ATOM 2049 N N . ARG A 1 255 ? 15.051 -9.449 -31.073 1.00 88.44 255 ARG A N 1
ATOM 2050 C CA . ARG A 1 255 ? 15.620 -9.482 -32.440 1.00 88.44 255 ARG A CA 1
ATOM 2051 C C . ARG A 1 255 ? 15.467 -10.812 -33.195 1.00 88.44 255 ARG A C 1
ATOM 2053 O O . ARG A 1 255 ? 16.170 -11.068 -34.165 1.00 88.44 255 ARG A O 1
ATOM 2060 N N . VAL A 1 256 ? 14.478 -11.628 -32.829 1.00 92.12 256 VAL A N 1
ATOM 2061 C CA . VAL A 1 256 ? 14.133 -12.889 -33.525 1.00 92.12 256 VAL A CA 1
ATOM 2062 C C . VAL A 1 256 ? 13.125 -12.656 -34.665 1.00 92.12 256 VAL A C 1
ATOM 2064 O O . VAL A 1 256 ? 12.865 -13.528 -35.492 1.00 92.12 256 VAL A O 1
ATOM 2067 N N . CYS A 1 257 ? 12.525 -11.467 -34.734 1.00 92.19 257 CYS A N 1
ATOM 2068 C CA . CYS A 1 257 ? 11.550 -11.118 -35.761 1.00 92.19 257 CYS A CA 1
ATOM 2069 C C . CYS A 1 257 ? 12.189 -11.018 -37.153 1.00 92.19 257 CYS A C 1
ATOM 2071 O O . CYS A 1 257 ? 13.002 -10.133 -37.404 1.00 92.19 257 CYS A O 1
ATOM 2073 N N . ALA A 1 258 ? 11.719 -11.826 -38.105 1.00 91.88 258 ALA A N 1
ATOM 2074 C CA . ALA A 1 258 ? 12.205 -11.818 -39.489 1.00 91.88 258 ALA A CA 1
ATOM 2075 C C . ALA A 1 258 ? 12.059 -10.464 -40.219 1.00 91.88 258 ALA A C 1
ATOM 2077 O O . ALA A 1 258 ? 12.699 -10.261 -41.242 1.00 91.88 258 ALA A O 1
ATOM 2078 N N . LYS A 1 259 ? 11.217 -9.547 -39.718 1.00 90.31 259 LYS A N 1
ATOM 2079 C CA . LYS A 1 259 ? 10.971 -8.240 -40.350 1.00 90.31 259 LYS A CA 1
ATOM 2080 C C . LYS A 1 259 ? 11.937 -7.142 -39.903 1.00 90.31 259 LYS A C 1
ATOM 2082 O O . LYS A 1 259 ? 12.301 -6.321 -40.726 1.00 90.31 259 LYS A O 1
ATOM 2087 N N . CYS A 1 260 ? 12.313 -7.109 -38.623 1.00 90.25 260 CYS A N 1
ATOM 2088 C CA . CYS A 1 260 ? 13.112 -6.020 -38.036 1.00 90.25 260 CYS A CA 1
ATOM 2089 C C . CYS A 1 260 ? 14.400 -6.497 -37.353 1.00 90.25 260 CYS A C 1
ATOM 2091 O O . CYS A 1 260 ? 15.049 -5.731 -36.643 1.00 90.25 260 CYS A O 1
ATOM 2093 N N . CYS A 1 261 ? 14.770 -7.771 -37.509 1.00 88.38 261 CYS A N 1
ATOM 2094 C CA . CYS A 1 261 ? 16.009 -8.313 -36.943 1.00 88.38 261 CYS A CA 1
ATOM 2095 C C . CYS A 1 261 ? 17.267 -7.609 -37.468 1.00 88.38 261 CYS A C 1
ATOM 2097 O O . CYS A 1 261 ? 18.252 -7.557 -36.743 1.00 88.38 261 CYS A O 1
ATOM 2099 N N . PHE A 1 262 ? 17.207 -7.029 -38.670 1.00 86.06 262 PHE A N 1
ATOM 2100 C CA . PHE A 1 262 ? 18.312 -6.300 -39.300 1.00 86.06 262 PHE A CA 1
ATOM 2101 C C . PHE A 1 262 ? 18.120 -4.777 -39.304 1.00 86.06 262 PHE A C 1
ATOM 2103 O O . PHE A 1 262 ? 18.896 -4.070 -39.933 1.00 86.06 262 PHE A O 1
ATOM 2110 N N . GLU A 1 263 ? 17.069 -4.263 -38.656 1.00 84.88 263 GLU A N 1
ATOM 2111 C CA . GLU A 1 263 ? 16.802 -2.825 -38.647 1.00 84.88 263 GLU A CA 1
ATOM 2112 C C . GLU A 1 263 ? 17.686 -2.136 -37.600 1.00 84.88 263 GLU A C 1
ATOM 2114 O O . GLU A 1 263 ? 17.628 -2.445 -36.398 1.00 84.88 263 GLU A O 1
ATOM 2119 N N . GLU A 1 264 ? 18.491 -1.189 -38.067 1.00 83.19 264 GLU A N 1
ATOM 2120 C CA . GLU A 1 264 ? 19.465 -0.448 -37.274 1.00 83.19 264 GLU A CA 1
ATOM 2121 C C . GLU A 1 264 ? 19.223 1.056 -37.377 1.00 83.19 264 GLU A C 1
ATOM 2123 O O . GLU A 1 264 ? 18.657 1.566 -38.346 1.00 83.19 264 GLU A O 1
ATOM 2128 N N . VAL A 1 265 ? 19.655 1.785 -36.346 1.00 80.44 265 VAL A N 1
ATOM 2129 C CA . VAL A 1 265 ? 19.559 3.243 -36.350 1.00 80.44 265 VAL A CA 1
ATOM 2130 C C . VAL A 1 265 ? 20.569 3.788 -37.351 1.00 80.44 265 VAL A C 1
ATOM 2132 O O . VAL A 1 265 ? 21.771 3.609 -37.187 1.00 80.44 265 VAL A O 1
ATOM 2135 N N . GLN A 1 266 ? 20.068 4.466 -38.378 1.00 78.62 266 GLN A N 1
ATOM 2136 C CA . GLN A 1 266 ? 20.903 5.098 -39.392 1.00 78.62 266 GLN A CA 1
ATOM 2137 C C . GLN A 1 266 ? 21.505 6.394 -38.845 1.00 78.62 266 GLN A C 1
ATOM 2139 O O . GLN A 1 266 ? 20.773 7.273 -38.379 1.00 78.62 266 GLN A O 1
ATOM 2144 N N . PHE A 1 267 ? 22.826 6.515 -38.942 1.00 79.00 267 PHE A N 1
ATOM 2145 C CA . PHE A 1 267 ? 23.566 7.724 -38.596 1.00 79.00 267 PHE A CA 1
ATOM 2146 C C . PHE A 1 267 ? 23.948 8.480 -39.875 1.00 79.00 267 PHE A C 1
ATOM 2148 O O . PHE A 1 267 ? 24.253 7.843 -40.884 1.00 79.00 267 PHE A O 1
ATOM 2155 N N . PRO A 1 268 ? 23.911 9.822 -39.875 1.00 76.56 268 PRO A N 1
ATOM 2156 C CA . PRO A 1 268 ? 24.415 10.596 -41.001 1.00 76.56 268 PRO A CA 1
ATOM 2157 C C . PRO A 1 268 ? 25.927 10.378 -41.153 1.00 76.56 268 PRO A C 1
ATOM 2159 O O . PRO A 1 268 ? 26.654 10.364 -40.161 1.00 76.56 268 PRO A O 1
ATOM 2162 N N . GLU A 1 269 ? 26.398 10.225 -42.390 1.00 67.50 269 GLU A N 1
ATOM 2163 C CA . GLU A 1 269 ? 27.831 10.215 -42.693 1.00 67.50 269 GLU A CA 1
ATOM 2164 C C . GLU A 1 269 ? 28.397 11.622 -42.445 1.00 67.50 269 GLU A C 1
ATOM 2166 O O . GLU A 1 269 ? 28.083 12.570 -43.167 1.00 67.50 269 GLU A O 1
ATOM 2171 N N . THR A 1 270 ? 29.199 11.774 -41.393 1.00 62.88 270 THR A N 1
ATOM 2172 C CA . THR A 1 270 ? 29.941 13.005 -41.092 1.00 62.88 270 THR A CA 1
ATOM 2173 C C . THR A 1 270 ? 31.424 12.815 -41.388 1.00 62.88 270 THR A C 1
ATOM 2175 O O . THR A 1 270 ? 32.029 11.844 -40.956 1.00 62.88 270 THR A O 1
ATOM 2178 N N . GLU A 1 271 ? 32.024 13.766 -42.109 1.00 56.66 271 GLU A N 1
ATOM 2179 C CA . GLU A 1 271 ? 33.452 13.761 -42.479 1.00 56.66 271 GLU A CA 1
ATOM 2180 C C . GLU A 1 271 ? 34.383 14.241 -41.344 1.00 56.66 271 GLU A C 1
ATOM 2182 O O . GLU A 1 271 ? 35.603 14.311 -41.506 1.00 56.66 271 GLU A O 1
ATOM 2187 N N . SER A 1 272 ? 33.823 14.641 -40.200 1.00 54.81 272 SER A N 1
ATOM 2188 C CA . SER A 1 272 ? 34.554 15.299 -39.121 1.00 54.81 272 SER A CA 1
ATOM 2189 C C . SER A 1 272 ? 34.904 14.332 -37.991 1.00 54.81 272 SER A C 1
ATOM 2191 O O . SER A 1 272 ? 34.121 14.143 -37.064 1.00 54.81 272 SER A O 1
ATOM 2193 N N . SER A 1 273 ? 36.154 13.849 -38.010 1.00 55.38 273 SER A N 1
ATOM 2194 C CA . SER A 1 273 ? 36.778 12.993 -36.984 1.00 55.38 273 SER A CA 1
ATOM 2195 C C . SER A 1 273 ? 36.990 13.696 -35.639 1.00 55.38 273 SER A C 1
ATOM 2197 O O . SER A 1 273 ? 38.105 13.821 -35.122 1.00 55.38 273 SER A O 1
ATOM 2199 N N . THR A 1 274 ? 35.918 14.225 -35.064 1.00 63.56 274 THR A N 1
ATOM 2200 C CA . THR A 1 274 ? 35.949 14.863 -33.755 1.00 63.56 274 THR A CA 1
ATOM 2201 C C . THR A 1 274 ? 35.570 13.839 -32.705 1.00 63.56 274 THR A C 1
ATOM 2203 O O . THR A 1 274 ? 34.420 13.422 -32.610 1.00 63.56 274 THR A O 1
ATOM 2206 N N . GLU A 1 275 ? 36.549 13.440 -31.892 1.00 68.12 275 GLU A N 1
ATOM 2207 C CA . GLU A 1 275 ? 36.308 12.547 -30.763 1.00 68.12 275 GLU A CA 1
ATOM 2208 C C . GLU A 1 275 ? 35.178 13.095 -29.875 1.00 68.12 275 GLU A C 1
ATOM 2210 O O . GLU A 1 275 ? 35.150 14.272 -29.488 1.00 68.12 275 GLU A O 1
ATOM 2215 N N . VAL A 1 276 ? 34.213 12.232 -29.556 1.00 72.00 276 VAL A N 1
ATOM 2216 C CA . VAL A 1 276 ? 33.062 12.586 -28.727 1.00 72.00 276 VAL A CA 1
ATOM 2217 C C . VAL A 1 276 ? 33.211 11.941 -27.359 1.00 72.00 276 VAL A C 1
ATOM 2219 O O . VAL A 1 276 ? 33.240 10.723 -27.225 1.00 72.00 276 VAL A O 1
ATOM 2222 N N . THR A 1 277 ? 33.245 12.774 -26.322 1.00 81.69 277 THR A N 1
ATOM 2223 C CA . THR A 1 277 ? 33.190 12.330 -24.929 1.00 81.69 277 THR A CA 1
ATOM 2224 C C . THR A 1 277 ? 31.755 12.335 -24.410 1.00 81.69 277 THR A C 1
ATOM 2226 O O . THR A 1 277 ? 30.985 13.278 -24.648 1.00 81.69 277 THR A O 1
ATOM 2229 N N . TRP A 1 278 ? 31.396 11.278 -23.686 1.00 83.75 278 TRP A N 1
ATOM 2230 C CA . TRP A 1 278 ? 30.109 11.133 -23.015 1.00 83.75 278 TRP A CA 1
ATOM 2231 C C . TRP A 1 278 ? 30.285 10.524 -21.619 1.00 83.75 278 TRP A C 1
ATOM 2233 O O . TRP A 1 278 ? 31.341 9.975 -21.290 1.00 83.75 278 TRP A O 1
ATOM 2243 N N . GLU A 1 279 ? 29.261 10.692 -20.789 1.00 85.38 279 GLU A N 1
ATOM 2244 C CA . GLU A 1 279 ? 29.251 10.273 -19.388 1.00 85.38 279 GLU A CA 1
ATOM 2245 C C . GLU A 1 279 ? 28.434 8.997 -19.228 1.00 85.38 279 GLU A C 1
ATOM 2247 O O . GLU A 1 279 ? 27.338 8.887 -19.775 1.00 85.38 279 GLU A O 1
ATOM 2252 N N . GLN A 1 280 ? 28.941 8.058 -18.432 1.00 86.62 280 GLN A N 1
ATOM 2253 C CA . GLN A 1 280 ? 28.211 6.849 -18.067 1.00 86.62 280 GLN A CA 1
ATOM 2254 C C . GLN A 1 280 ? 28.361 6.539 -16.582 1.00 86.62 280 GLN A C 1
ATOM 2256 O O . GLN A 1 280 ? 29.412 6.745 -15.971 1.00 86.62 280 GLN A O 1
ATOM 2261 N N . TRP A 1 281 ? 27.307 5.981 -16.004 1.00 88.31 281 TRP A N 1
ATOM 2262 C CA . TRP A 1 281 ? 27.337 5.392 -14.680 1.00 88.31 281 TRP A CA 1
ATOM 2263 C C . TRP A 1 281 ? 28.110 4.074 -14.714 1.00 88.31 281 TRP A C 1
ATOM 2265 O O . TRP A 1 281 ? 27.804 3.183 -15.509 1.00 88.31 281 TRP A O 1
ATOM 2275 N N . LYS A 1 282 ? 29.079 3.923 -13.808 1.00 85.12 282 LYS A N 1
ATOM 2276 C CA . LYS A 1 282 ? 29.797 2.663 -13.571 1.00 85.12 282 LYS A CA 1
ATOM 2277 C C . LYS A 1 282 ? 29.601 2.214 -12.127 1.00 85.12 282 LYS A C 1
ATOM 2279 O O . LYS A 1 282 ? 29.479 3.029 -11.214 1.00 85.12 282 LYS A O 1
ATOM 2284 N N . ARG A 1 283 ? 29.552 0.895 -11.906 1.00 81.19 283 ARG A N 1
ATOM 2285 C CA . ARG A 1 283 ? 29.543 0.336 -10.545 1.00 81.19 283 ARG A CA 1
ATOM 2286 C C . ARG A 1 283 ? 30.960 0.391 -9.997 1.00 81.19 283 ARG A C 1
ATOM 2288 O O . ARG A 1 283 ? 31.846 -0.251 -10.552 1.00 81.19 283 ARG A O 1
ATOM 2295 N N . VAL A 1 284 ? 31.153 1.105 -8.898 1.00 80.75 284 VAL A N 1
ATOM 2296 C CA . VAL A 1 284 ? 32.426 1.126 -8.178 1.00 80.75 284 VAL A CA 1
ATOM 2297 C C . VAL A 1 284 ? 32.260 0.287 -6.917 1.00 80.75 284 VAL A C 1
ATOM 2299 O O . VAL A 1 284 ? 31.480 0.627 -6.031 1.00 80.75 284 VAL A O 1
ATOM 2302 N N . THR A 1 285 ? 32.966 -0.841 -6.829 1.00 53.78 285 THR A N 1
ATOM 2303 C CA . THR A 1 285 ? 33.034 -1.624 -5.590 1.00 53.78 285 THR A CA 1
ATOM 2304 C C . THR A 1 285 ? 34.027 -0.956 -4.645 1.00 53.78 285 THR A C 1
ATOM 2306 O O . THR A 1 285 ? 35.224 -1.232 -4.706 1.00 53.78 285 THR A O 1
ATOM 2309 N N . SER A 1 286 ? 33.547 -0.059 -3.786 1.00 49.41 286 SER A N 1
ATOM 2310 C CA . SER A 1 286 ? 34.367 0.504 -2.711 1.00 49.41 286 SER A CA 1
ATOM 2311 C C . SER A 1 286 ? 34.509 -0.513 -1.576 1.00 49.41 286 SER A C 1
ATOM 2313 O O . SER A 1 286 ? 33.520 -1.023 -1.048 1.00 49.41 286 SER A O 1
ATOM 2315 N N . THR A 1 287 ? 35.742 -0.800 -1.155 1.00 46.38 287 THR A N 1
ATOM 2316 C CA . THR A 1 287 ? 36.052 -1.636 0.019 1.00 46.38 287 THR A CA 1
ATOM 2317 C C . THR A 1 287 ? 35.677 -0.987 1.357 1.00 46.38 287 THR A C 1
ATOM 2319 O O . THR A 1 287 ? 35.878 -1.593 2.409 1.00 46.38 287 THR A O 1
ATOM 2322 N N . MET A 1 288 ? 35.041 0.185 1.361 1.00 46.09 288 MET A N 1
ATOM 2323 C CA . MET A 1 288 ? 34.333 0.708 2.527 1.00 46.09 288 MET A CA 1
ATOM 2324 C C . MET A 1 288 ? 32.864 0.950 2.189 1.00 46.09 288 MET A C 1
ATOM 2326 O O . MET A 1 288 ? 32.539 1.631 1.224 1.00 46.09 288 MET A O 1
ATOM 2330 N N . LYS A 1 289 ? 31.986 0.348 3.002 1.00 46.59 289 LYS A N 1
ATOM 2331 C CA . LYS A 1 289 ? 30.520 0.329 2.884 1.00 46.59 289 LYS A CA 1
ATOM 2332 C C . LYS A 1 289 ? 29.928 1.690 2.502 1.00 46.59 289 LYS A C 1
ATOM 2334 O O . LYS A 1 289 ? 29.589 2.476 3.377 1.00 46.59 289 LYS A O 1
ATOM 2339 N N . MET A 1 290 ? 29.726 1.884 1.209 1.00 36.38 290 MET A N 1
ATOM 2340 C CA . MET A 1 290 ? 28.637 2.613 0.566 1.00 36.38 290 MET A CA 1
ATOM 2341 C C . MET A 1 290 ? 28.850 2.414 -0.936 1.00 36.38 290 MET A C 1
ATOM 2343 O O . MET A 1 290 ? 29.876 2.828 -1.466 1.00 36.38 290 MET A O 1
ATOM 2347 N N . ASP A 1 291 ? 27.910 1.749 -1.610 1.00 36.53 291 ASP A N 1
ATOM 2348 C CA . ASP A 1 291 ? 27.892 1.691 -3.074 1.00 36.53 291 ASP A CA 1
ATOM 2349 C C . ASP A 1 291 ? 27.594 3.108 -3.587 1.00 36.53 291 ASP A C 1
ATOM 2351 O O . ASP A 1 291 ? 26.437 3.517 -3.702 1.00 36.53 291 ASP A O 1
ATOM 2355 N N . ILE A 1 292 ? 28.645 3.894 -3.806 1.00 38.31 292 ILE A N 1
ATOM 2356 C CA . ILE A 1 292 ? 28.566 5.212 -4.427 1.00 38.31 292 ILE A CA 1
ATOM 2357 C C . ILE A 1 292 ? 28.661 4.980 -5.936 1.00 38.31 292 ILE A C 1
ATOM 2359 O O . ILE A 1 292 ? 29.603 4.360 -6.426 1.00 38.31 292 ILE A O 1
ATOM 2363 N N . CYS A 1 293 ? 27.654 5.441 -6.676 1.00 37.97 293 CYS A N 1
ATOM 2364 C CA . CYS A 1 293 ? 27.759 5.573 -8.124 1.00 37.97 293 CYS A CA 1
ATOM 2365 C C . CYS A 1 293 ? 28.507 6.878 -8.405 1.00 37.97 293 CYS A C 1
ATOM 2367 O O . CYS A 1 293 ? 27.999 7.954 -8.097 1.00 37.97 293 CYS A O 1
ATOM 2369 N N . GLU A 1 294 ? 29.716 6.777 -8.944 1.00 38.88 294 GLU A N 1
ATOM 2370 C CA . GLU A 1 294 ? 30.497 7.925 -9.399 1.00 38.88 294 GLU A CA 1
ATOM 2371 C C . GLU A 1 294 ? 30.317 8.108 -10.910 1.00 38.88 294 GLU A C 1
ATOM 2373 O O . GLU A 1 294 ? 30.221 7.138 -11.670 1.00 38.88 294 GLU A O 1
ATOM 2378 N N . MET A 1 295 ? 30.241 9.368 -11.336 1.00 36.38 295 MET A N 1
ATOM 2379 C CA . MET A 1 295 ? 30.185 9.762 -12.739 1.00 36.38 295 MET A CA 1
ATOM 2380 C C . MET A 1 295 ? 31.608 9.749 -13.291 1.00 36.38 295 MET A C 1
ATOM 2382 O O . MET A 1 295 ? 32.444 10.545 -12.867 1.00 36.38 295 MET A O 1
ATOM 2386 N N . PHE A 1 296 ? 31.890 8.833 -14.215 1.00 42.19 296 PHE A N 1
ATOM 2387 C CA . PHE A 1 296 ? 33.178 8.765 -14.897 1.00 42.19 296 PHE A CA 1
ATOM 2388 C C . PHE A 1 296 ? 33.022 9.217 -16.346 1.00 42.19 296 PHE A C 1
ATOM 2390 O O . PHE A 1 296 ? 32.121 8.781 -17.065 1.00 42.19 296 PHE A O 1
ATOM 2397 N N . VAL A 1 297 ? 33.945 10.069 -16.779 1.00 38.31 297 VAL A N 1
ATOM 2398 C CA . VAL A 1 297 ? 34.168 10.382 -18.189 1.00 38.31 297 VAL A CA 1
ATOM 2399 C C . VAL A 1 297 ? 35.131 9.326 -18.722 1.00 38.31 297 VAL A C 1
ATOM 2401 O O . VAL A 1 297 ? 36.155 9.096 -18.082 1.00 38.31 297 VAL A O 1
ATOM 2404 N N . LEU A 1 298 ? 34.786 8.702 -19.855 1.00 37.66 298 LEU A N 1
ATOM 2405 C CA . LEU A 1 298 ? 35.664 8.112 -20.888 1.00 37.66 298 LEU A CA 1
ATOM 2406 C C . LEU A 1 298 ? 35.147 6.759 -21.403 1.00 37.66 298 LEU A C 1
ATOM 2408 O O . LEU A 1 298 ? 35.221 5.735 -20.719 1.00 37.66 298 LEU A O 1
ATOM 2412 N N . GLU A 1 299 ? 34.709 6.782 -22.663 1.00 41.25 299 GLU A N 1
ATOM 2413 C CA . GLU A 1 299 ? 34.860 5.702 -23.642 1.00 41.25 299 GLU A CA 1
ATOM 2414 C C . GLU A 1 299 ? 34.831 6.337 -25.045 1.00 41.25 299 GLU A C 1
ATOM 2416 O O . GLU A 1 299 ? 33.931 7.123 -25.346 1.00 41.25 299 GLU A O 1
ATOM 2421 N N . GLN A 1 300 ? 35.869 6.090 -25.850 1.00 39.16 300 GLN A N 1
ATOM 2422 C CA . GLN A 1 300 ? 36.032 6.639 -27.201 1.00 39.16 300 GLN A CA 1
ATOM 2423 C C . GLN A 1 300 ? 35.223 5.805 -28.200 1.00 39.16 300 GLN A C 1
ATOM 2425 O O . GLN A 1 300 ? 35.313 4.579 -28.192 1.00 39.16 300 GLN A O 1
ATOM 2430 N N . VAL A 1 301 ? 34.476 6.463 -29.087 1.00 38.97 301 VAL A N 1
ATOM 2431 C CA . VAL A 1 301 ? 33.851 5.818 -30.251 1.00 38.97 301 VAL A CA 1
ATOM 2432 C C . VAL A 1 301 ? 34.704 6.158 -31.479 1.00 38.97 301 VAL A C 1
ATOM 2434 O O . VAL A 1 301 ? 34.661 7.307 -31.918 1.00 38.97 301 VAL A O 1
ATOM 2437 N N . PRO A 1 302 ? 35.527 5.236 -32.012 1.00 34.12 302 PRO A N 1
ATOM 2438 C CA . PRO A 1 302 ? 36.232 5.472 -33.267 1.00 34.12 302 PRO A CA 1
ATOM 2439 C C . PRO A 1 302 ? 35.267 5.380 -34.460 1.00 34.12 302 PRO A C 1
ATOM 2441 O O . PRO A 1 302 ? 34.471 4.450 -34.559 1.00 34.12 302 PRO A O 1
ATOM 2444 N N . GLU A 1 303 ? 35.387 6.327 -35.393 1.00 39.44 303 GLU A N 1
ATOM 2445 C CA . GLU A 1 303 ? 34.571 6.475 -36.615 1.00 39.44 303 GLU A CA 1
ATOM 2446 C C . GLU A 1 303 ? 34.799 5.406 -37.696 1.00 39.44 303 GLU A C 1
ATOM 2448 O O . GLU A 1 303 ? 34.196 5.451 -38.766 1.00 39.44 303 GLU A O 1
ATOM 2453 N N . ALA A 1 304 ? 35.609 4.382 -37.432 1.00 33.62 304 ALA A N 1
ATOM 2454 C CA . ALA A 1 304 ? 35.595 3.198 -38.274 1.00 33.62 304 ALA A CA 1
ATOM 2455 C C . ALA A 1 304 ? 34.384 2.343 -37.878 1.00 33.62 304 ALA A C 1
ATOM 2457 O O . ALA A 1 304 ? 34.485 1.484 -37.000 1.00 33.62 304 ALA A O 1
ATOM 2458 N N . CYS A 1 305 ? 33.238 2.577 -38.525 1.00 35.19 305 CYS A N 1
ATOM 2459 C CA . CYS A 1 305 ? 32.083 1.677 -38.505 1.00 35.19 305 CYS A CA 1
ATOM 2460 C C . CYS A 1 305 ? 32.454 0.313 -39.114 1.00 35.19 305 CYS A C 1
ATOM 2462 O O . CYS A 1 305 ? 32.137 -0.017 -40.248 1.00 35.19 305 CYS A O 1
ATOM 2464 N N . ASN A 1 306 ? 33.176 -0.478 -38.332 1.00 30.69 306 ASN A N 1
ATOM 2465 C CA . ASN A 1 306 ? 33.139 -1.933 -38.327 1.00 30.69 306 ASN A CA 1
ATOM 2466 C C . ASN A 1 306 ? 33.267 -2.442 -36.883 1.00 30.69 306 ASN A C 1
ATOM 2468 O O . ASN A 1 306 ? 33.696 -3.565 -36.618 1.00 30.69 306 ASN A O 1
ATOM 2472 N N . VAL A 1 307 ? 32.904 -1.590 -35.921 1.00 30.94 307 VAL A N 1
ATOM 2473 C CA . VAL A 1 307 ? 32.648 -2.035 -34.564 1.00 30.94 307 VAL A CA 1
ATOM 2474 C C . VAL A 1 307 ? 31.244 -2.600 -34.596 1.00 30.94 307 VAL A C 1
ATOM 2476 O O . VAL A 1 307 ? 30.276 -1.876 -34.807 1.00 30.94 307 VAL A O 1
ATOM 2479 N N . HIS A 1 308 ? 31.169 -3.907 -34.399 1.00 29.22 308 HIS A N 1
ATOM 2480 C CA . HIS A 1 308 ? 29.999 -4.670 -33.992 1.00 29.22 308 HIS A CA 1
ATOM 2481 C C . HIS A 1 308 ? 29.467 -4.093 -32.658 1.00 29.22 308 HIS A C 1
ATOM 2483 O O . HIS A 1 308 ? 29.506 -4.734 -31.613 1.00 29.22 308 HIS A O 1
ATOM 2489 N N . CYS A 1 309 ? 29.045 -2.828 -32.658 1.00 30.56 309 CYS A N 1
ATOM 2490 C CA . CYS A 1 309 ? 28.468 -2.132 -31.524 1.00 30.56 309 CYS A CA 1
ATOM 2491 C C . CYS A 1 309 ? 26.991 -2.498 -31.528 1.00 30.56 309 CYS A C 1
ATOM 2493 O O . CYS A 1 309 ? 26.103 -1.705 -31.832 1.00 30.56 309 CYS A O 1
ATOM 2495 N N . THR A 1 310 ? 26.743 -3.779 -31.273 1.00 28.89 310 THR A N 1
ATOM 2496 C CA . THR A 1 310 ? 25.408 -4.280 -31.027 1.00 28.89 310 THR A CA 1
ATOM 2497 C C . THR A 1 310 ? 24.913 -3.563 -29.780 1.00 28.89 310 THR A C 1
ATOM 2499 O O . THR A 1 310 ? 25.318 -3.896 -28.667 1.00 28.89 310 THR A O 1
ATOM 2502 N N . LEU A 1 311 ? 24.038 -2.571 -29.960 1.00 32.84 311 LEU A N 1
ATOM 2503 C CA . LEU A 1 311 ? 23.084 -2.161 -28.936 1.00 32.84 311 LEU A CA 1
ATOM 2504 C C . LEU A 1 311 ? 22.164 -3.365 -28.699 1.00 32.84 311 LEU A C 1
ATOM 2506 O O . LEU A 1 311 ? 21.053 -3.450 -29.221 1.00 32.84 311 LEU A O 1
ATOM 2510 N N . THR A 1 312 ? 22.688 -4.361 -27.987 1.00 27.50 312 THR A N 1
ATOM 2511 C CA . THR A 1 312 ? 21.911 -5.455 -27.423 1.00 27.50 312 THR A CA 1
ATOM 2512 C C . THR A 1 312 ? 21.060 -4.849 -26.321 1.00 27.50 312 THR A C 1
ATOM 2514 O O . THR A 1 312 ? 21.582 -4.483 -25.266 1.00 27.50 312 THR A O 1
ATOM 2517 N N . PHE A 1 313 ? 19.777 -4.679 -26.629 1.00 33.53 313 PHE A N 1
ATOM 2518 C CA . PHE A 1 313 ? 18.720 -4.437 -25.653 1.00 33.53 313 PHE A CA 1
ATOM 2519 C C . PHE A 1 313 ? 18.392 -5.723 -24.889 1.00 33.53 313 PHE A C 1
ATOM 2521 O O . PHE A 1 313 ? 18.567 -6.817 -25.474 1.00 33.53 313 PHE A O 1
#

Radius of gyration: 54.6 Å; Cα contacts (8 Å, |Δi|>4): 205; chains: 1; bounding box: 76×58×170 Å

Sequence (313 aa):
MEKAMLDLTPPSMENTPPVLADVEVVEEQQENPGQAVVDPLPLNEEFNPPVSSTPEREQRENTSAEKRCKRLQAEKRKLRKQNKNLKKKLAEMIKEKETARKSEMRAKERVGLSEKFKPKGGKKLGTERKLAAVSFLTRDENSRLLPGKKDTITKNKVKKQRRVLTKPLTELHALYNSEMKKSLRLSYRQFARRRPFYVTEPKTKDRDTCACMEHENVHLLANKLYSRELLKTKSISELLGMIVCDPKNKACMDRVCAKCCFEEVQFPETESSTEVTWEQWKRVTSTMKMDICEMFVLEQVPEACNVHCTLTF

Secondary structure (DSSP, 8-state):
--------PPPPPPP-PPPP----------------------------------HHHHHHHHHHHHHHHHHHHHHHHHHHHHHHHHHHHHHHHHHHHHHHHHHHHHHHHHHHHHHHTS--HHHHHHHHHHHHHHHHHTSTTTEEE---TT-EEEETTEEEE-EEESS-HHHHHHHHHHHS-GGG---HHHHHHHS-TTEEPPPGGG-SS---HHHHHHHHHHHHHHHTTS-S---HHHHHHHH-S-TT-HHHHTT--TTTTT--PPPP----------EEEEE---SSS---EEEEE-----S-S--------

Solvent-accessible surface area (backbone atoms only — not comparable to full-atom values): 20093 Å² total; per-residue (Å²): 140,83,81,85,79,86,85,84,80,82,83,87,82,85,91,79,85,85,82,89,78,88,86,82,90,85,85,88,84,89,86,87,82,90,86,90,82,90,89,86,90,81,90,83,81,90,84,84,79,79,90,75,87,55,77,68,60,61,53,54,52,52,54,49,50,50,53,50,50,53,49,52,51,52,48,52,54,51,51,50,52,49,51,53,52,51,54,50,52,51,53,51,53,52,51,51,52,51,52,50,51,54,51,49,52,55,50,52,51,54,51,58,51,54,66,74,59,62,78,68,62,68,58,56,56,51,49,51,36,36,51,52,50,36,55,56,52,65,34,69,86,43,15,40,76,54,89,51,91,79,39,56,38,73,57,94,94,44,75,39,70,26,26,30,38,70,58,58,70,69,61,53,44,54,53,49,48,69,75,38,57,81,89,56,46,66,55,67,72,59,45,62,73,39,54,49,90,34,57,38,78,72,51,84,88,66,51,97,61,88,85,43,62,68,62,50,30,52,46,44,48,35,45,50,38,28,76,70,68,46,35,97,59,60,49,65,71,58,56,47,58,70,30,23,88,41,89,86,40,64,51,36,64,71,46,70,28,93,88,32,50,85,45,64,90,78,62,73,93,70,93,71,92,66,83,56,84,51,60,41,70,48,89,48,88,54,98,58,97,54,85,53,76,52,85,44,80,77,62,84,70,72,89,65,90,77,65,88,73,72,84,77,116

pLDDT: mean 73.07, std 24.27, range [25.41, 97.81]